Protein AF-B0VHJ9-F1 (afdb_monomer_lite)

Organism: Cloacimonas acidaminovorans (strain Evry) (NCBI:txid459349)

pLDDT: mean 86.18, std 13.41, range [39.66, 97.38]

Foldseek 3Di:
DDDDPVRLVVVVVVLVVLLVLLQPQDPVLQQDDQPPDCSRNLNSLVVNVVCVVVVNDDPVSVVSSLVSLLVLLPDPCNVNGDPSSSVSSVVVCVVVVNVQQADDDDADDDDLVNQDDDLVVLLVLLLQLQDDDPDPVVNLVSVVSNLNSVVSVLNCVVSVNDDPVRLVSLLVSLVSNCVHPSVVNHHPVSVCSSLVSCVVVVCNVVPDPPPPPPPPPPDDD

Sequence (221 aa):
MEYTFEAIKFFQARIEAYLNIWENATLEDMKSDQREKQHSPLNVRKALFRQAIGGHLTEGQEYRIVNQDLKWYLHPEFETFNRELRNLIKEKLEEKNLLYYWEPREYEEIAPEKLQGPFERELNCWKYVNLDYDDGDLGKDEAEISLKARWVLHCAYKANKLSEAEITQLIKLDLDALLCENAVYFNIFELKLITDFLLEQGVWDHLPDPLFVNRLSSQPE

Secondary structure (DSSP, 8-state):
-PPPHHHHHHHHHHHHHHHHHHHT--HHHHHS-TTS-TTSHHHHHHHHHHHHHTT-S-HHHHHHHHHHHHHHHTSTTGGGS-HHHHHHHHHHHHTTT-STTTS---PPP--GGG--S--HHHHHHHHGGG---SSHHHHHHHHHHHHHHHHHHHHHHHTT-S-HHHHHHHHHHHHHHTTSGGGGG--HHHHHHHHHHHHHTT-STT--TTTTTSSS-----

Structure (mmCIF, N/CA/C/O backbone):
data_AF-B0VHJ9-F1
#
_entry.id   AF-B0VHJ9-F1
#
loop_
_atom_site.group_PDB
_atom_site.id
_atom_site.type_symbol
_atom_site.label_atom_id
_atom_site.label_alt_id
_atom_site.label_comp_id
_atom_site.label_asym_id
_atom_site.label_entity_id
_atom_site.label_seq_id
_atom_site.pdbx_PDB_ins_code
_atom_site.Cartn_x
_atom_site.Cartn_y
_atom_site.Cartn_z
_atom_site.occupancy
_atom_site.B_iso_or_equiv
_atom_site.auth_seq_id
_atom_site.auth_comp_id
_atom_site.auth_asym_id
_atom_site.auth_atom_id
_atom_site.pdbx_PDB_model_num
ATOM 1 N N . MET A 1 1 ? 14.602 7.309 -40.726 1.00 59.06 1 MET A N 1
ATOM 2 C CA . MET A 1 1 ? 15.520 6.160 -40.853 1.00 59.06 1 MET A CA 1
ATOM 3 C C . MET A 1 1 ? 14.749 4.962 -40.334 1.00 59.06 1 MET A C 1
ATOM 5 O O . MET A 1 1 ? 14.333 5.010 -39.185 1.00 59.06 1 MET A O 1
ATOM 9 N N . GLU A 1 2 ? 14.437 3.986 -41.183 1.00 76.62 2 GLU A N 1
ATOM 10 C CA . GLU A 1 2 ? 13.727 2.776 -40.749 1.00 76.62 2 GLU A CA 1
ATOM 11 C C . GLU A 1 2 ? 14.721 1.834 -40.062 1.00 76.62 2 GLU A C 1
ATOM 13 O O . GLU A 1 2 ? 15.826 1.619 -40.563 1.00 76.62 2 GLU A O 1
ATOM 18 N N . TYR A 1 3 ? 14.365 1.329 -38.882 1.00 81.06 3 TYR A N 1
ATOM 19 C CA . TYR A 1 3 ? 15.203 0.386 -38.145 1.00 81.06 3 TYR A CA 1
ATOM 20 C C . TYR A 1 3 ? 15.118 -1.002 -38.781 1.00 81.06 3 TYR A C 1
ATOM 22 O O . TYR A 1 3 ? 14.032 -1.463 -39.127 1.00 81.06 3 TYR A O 1
ATOM 30 N N . THR A 1 4 ? 16.254 -1.694 -38.893 1.00 91.12 4 THR A N 1
ATOM 31 C CA . THR A 1 4 ? 16.250 -3.099 -39.315 1.00 91.12 4 THR A CA 1
ATOM 32 C C . THR A 1 4 ? 15.679 -3.991 -38.214 1.00 91.12 4 THR A C 1
ATOM 34 O O . THR A 1 4 ? 15.688 -3.642 -37.029 1.00 91.12 4 THR A O 1
ATOM 37 N N . PHE A 1 5 ? 15.210 -5.178 -38.590 1.00 88.69 5 PHE A N 1
ATOM 38 C CA . PHE A 1 5 ? 14.701 -6.166 -37.642 1.00 88.69 5 PHE A CA 1
ATOM 39 C C . PHE A 1 5 ? 15.752 -6.573 -36.595 1.00 88.69 5 PHE A C 1
ATOM 41 O O . PHE A 1 5 ? 15.439 -6.720 -35.413 1.00 88.69 5 PHE A O 1
ATOM 48 N N . GLU A 1 6 ? 17.017 -6.695 -37.004 1.00 91.75 6 GLU A N 1
ATOM 49 C CA . GLU A 1 6 ? 18.144 -6.988 -36.117 1.00 91.75 6 GLU A CA 1
ATOM 50 C C . GLU A 1 6 ? 18.373 -5.859 -35.109 1.00 91.75 6 GLU A C 1
ATOM 52 O O . GLU A 1 6 ? 18.609 -6.131 -33.931 1.00 91.75 6 GLU A O 1
ATOM 57 N N . ALA A 1 7 ? 18.254 -4.599 -35.543 1.00 87.12 7 ALA A N 1
ATOM 58 C CA . ALA A 1 7 ? 18.377 -3.448 -34.654 1.00 87.12 7 ALA A CA 1
ATOM 59 C C . ALA A 1 7 ? 17.253 -3.437 -33.608 1.00 87.12 7 ALA A C 1
ATOM 61 O O . ALA A 1 7 ? 17.526 -3.260 -32.421 1.00 87.12 7 ALA A O 1
ATOM 62 N N . ILE A 1 8 ? 16.008 -3.706 -34.020 1.00 86.44 8 ILE A N 1
ATOM 63 C CA . ILE A 1 8 ? 14.856 -3.806 -33.109 1.00 86.44 8 ILE A CA 1
ATOM 64 C C . ILE A 1 8 ? 15.077 -4.916 -32.073 1.00 86.44 8 ILE A C 1
ATOM 66 O O . ILE A 1 8 ? 14.947 -4.669 -30.873 1.00 86.44 8 ILE A O 1
ATOM 70 N N . LYS A 1 9 ? 15.486 -6.115 -32.511 1.00 89.44 9 LYS A N 1
ATOM 71 C CA . LYS A 1 9 ? 15.795 -7.233 -31.604 1.00 89.44 9 LYS A CA 1
ATOM 72 C C . LYS A 1 9 ? 16.907 -6.897 -30.619 1.00 89.44 9 LYS A C 1
ATOM 74 O O . LYS A 1 9 ? 16.805 -7.230 -29.440 1.00 89.44 9 LYS A O 1
ATOM 79 N N . PHE A 1 10 ? 17.958 -6.226 -31.085 1.00 89.56 10 PHE A N 1
ATOM 80 C CA . PHE A 1 10 ? 19.044 -5.785 -30.219 1.00 89.56 10 PHE A CA 1
ATOM 81 C C . PHE A 1 10 ? 18.555 -4.789 -29.157 1.00 89.56 10 PHE A C 1
ATOM 83 O O . PHE A 1 10 ? 18.903 -4.929 -27.983 1.00 89.56 10 PHE A O 1
ATOM 90 N N . PHE A 1 11 ? 17.710 -3.820 -29.529 1.00 87.81 11 PHE A N 1
ATOM 91 C CA . PHE A 1 11 ? 17.128 -2.876 -28.570 1.00 87.81 11 PHE A CA 1
ATOM 92 C C . PHE A 1 11 ? 16.264 -3.574 -27.516 1.00 87.81 11 PHE A C 1
ATOM 94 O O . PHE A 1 11 ? 16.423 -3.288 -26.329 1.00 87.81 11 PHE A O 1
ATOM 101 N N . GLN A 1 12 ? 15.418 -4.521 -27.928 1.00 88.88 12 GLN A N 1
ATOM 102 C CA . GLN A 1 12 ? 14.590 -5.312 -27.011 1.00 88.88 12 GLN A CA 1
ATOM 103 C C . GLN A 1 12 ? 15.444 -6.130 -26.034 1.00 88.88 12 GLN A C 1
ATOM 105 O O . GLN A 1 12 ? 15.240 -6.055 -24.824 1.00 88.88 12 GLN A O 1
ATOM 110 N N . ALA A 1 13 ? 16.461 -6.839 -26.534 1.00 92.88 13 ALA A N 1
ATOM 111 C CA . ALA A 1 13 ? 17.376 -7.609 -25.690 1.00 92.88 13 ALA A CA 1
ATOM 112 C C . ALA A 1 13 ? 18.132 -6.718 -24.689 1.00 92.88 13 ALA A C 1
ATOM 114 O O . ALA A 1 13 ? 18.363 -7.110 -23.545 1.00 92.88 13 ALA A O 1
ATOM 115 N N . ARG A 1 14 ? 18.490 -5.495 -25.096 1.00 92.25 14 ARG A N 1
ATOM 116 C CA . ARG A 1 14 ? 19.151 -4.524 -24.219 1.00 92.25 14 ARG A CA 1
ATOM 117 C C . ARG A 1 14 ? 18.233 -4.034 -23.095 1.00 92.25 14 ARG A C 1
ATOM 119 O O . ARG A 1 14 ? 18.712 -3.867 -21.977 1.00 92.25 14 ARG A O 1
ATOM 126 N N . ILE A 1 15 ? 16.946 -3.809 -23.373 1.00 94.56 15 ILE A N 1
ATOM 127 C CA . ILE A 1 15 ? 15.954 -3.451 -22.344 1.00 94.56 15 ILE A CA 1
ATOM 128 C C . ILE A 1 15 ? 15.853 -4.569 -21.305 1.00 94.56 15 ILE A C 1
ATOM 130 O O . ILE A 1 15 ? 15.959 -4.294 -20.113 1.00 94.56 15 ILE A O 1
ATOM 1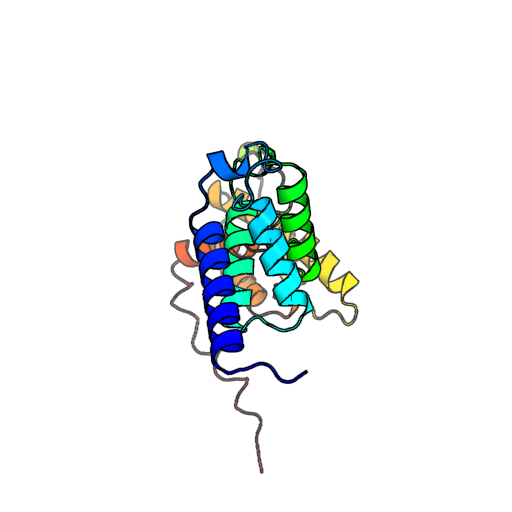34 N N . GLU A 1 16 ? 15.747 -5.823 -21.747 1.00 95.75 16 GLU A N 1
ATOM 135 C CA . GLU A 1 16 ? 15.704 -6.974 -20.836 1.00 95.75 16 GLU A CA 1
ATOM 136 C C . GLU A 1 16 ? 16.986 -7.116 -20.011 1.00 95.75 16 GLU A C 1
ATOM 138 O O . GLU A 1 16 ? 16.925 -7.365 -18.810 1.00 95.75 16 GLU A O 1
ATOM 143 N N . ALA A 1 17 ? 18.157 -6.888 -20.610 1.00 94.56 17 ALA A N 1
ATOM 144 C CA . ALA A 1 17 ? 19.413 -6.883 -19.864 1.00 94.56 17 ALA A CA 1
ATOM 145 C C . ALA A 1 17 ? 19.426 -5.806 -18.765 1.00 94.56 17 ALA A C 1
ATOM 147 O O . ALA A 1 17 ? 19.872 -6.070 -17.650 1.00 94.56 17 ALA A O 1
ATOM 148 N N . TYR A 1 18 ? 18.909 -4.607 -19.054 1.00 95.50 18 TYR A N 1
ATOM 149 C CA . TYR A 1 18 ? 18.772 -3.550 -18.053 1.00 95.50 18 TYR A CA 1
ATOM 150 C C . TYR A 1 18 ? 17.778 -3.914 -16.949 1.00 95.50 18 TYR A C 1
ATOM 152 O O . TYR A 1 18 ? 18.098 -3.723 -15.779 1.00 95.50 18 TYR A O 1
ATOM 160 N N . LEU A 1 19 ? 16.617 -4.478 -17.288 1.00 95.81 19 LEU A N 1
ATOM 161 C CA . LEU A 1 19 ? 15.655 -4.954 -16.290 1.00 95.81 19 LEU A CA 1
ATOM 162 C C . LEU A 1 19 ? 16.279 -6.013 -15.382 1.00 95.81 19 LEU A C 1
ATOM 164 O O . LEU A 1 19 ? 16.217 -5.878 -14.166 1.00 95.81 19 LEU A O 1
ATOM 168 N N . ASN A 1 20 ? 16.982 -6.990 -15.956 1.00 95.25 20 ASN A N 1
ATOM 169 C CA . ASN A 1 20 ? 17.647 -8.033 -15.182 1.00 95.25 20 ASN A CA 1
ATOM 170 C C . ASN A 1 20 ? 18.699 -7.464 -14.222 1.00 95.25 20 ASN A C 1
ATOM 172 O O . ASN A 1 20 ? 18.777 -7.910 -13.081 1.00 95.25 20 ASN A O 1
ATOM 176 N N . ILE A 1 21 ? 19.501 -6.481 -14.645 1.00 93.12 21 ILE A N 1
ATOM 177 C CA . ILE A 1 21 ? 20.468 -5.837 -13.740 1.00 93.12 21 ILE A CA 1
ATOM 178 C C . ILE A 1 21 ? 19.739 -5.095 -12.612 1.00 93.12 21 ILE A C 1
ATOM 180 O O . ILE A 1 21 ? 20.170 -5.155 -11.464 1.00 93.12 21 ILE A O 1
ATOM 184 N N . TRP A 1 22 ? 18.635 -4.413 -12.923 1.00 94.94 22 TRP A N 1
ATOM 185 C CA . TRP A 1 22 ? 17.856 -3.665 -11.937 1.00 94.94 22 TRP A CA 1
ATOM 186 C C . TRP A 1 22 ? 17.183 -4.568 -10.895 1.00 94.94 22 TRP A C 1
ATOM 188 O O . TRP A 1 22 ? 17.262 -4.309 -9.695 1.00 94.94 22 TRP A O 1
ATOM 198 N N . GLU A 1 23 ? 16.555 -5.651 -11.344 1.00 95.00 23 GLU A N 1
ATOM 199 C CA . GLU A 1 23 ? 15.821 -6.590 -10.492 1.00 95.00 23 GLU A CA 1
ATOM 200 C C . GLU A 1 23 ? 16.745 -7.403 -9.579 1.00 95.00 23 GLU A C 1
ATOM 202 O O . GLU A 1 23 ? 16.383 -7.697 -8.437 1.00 95.00 23 GLU A O 1
ATOM 207 N N . ASN A 1 24 ? 17.953 -7.715 -10.063 1.00 93.81 24 ASN A N 1
ATOM 208 C CA . ASN A 1 24 ? 18.966 -8.478 -9.330 1.00 93.81 24 ASN A CA 1
ATOM 209 C C . ASN A 1 24 ? 19.977 -7.598 -8.577 1.00 93.81 24 ASN A C 1
ATOM 211 O O . ASN A 1 24 ? 20.957 -8.124 -8.048 1.00 93.81 24 ASN A O 1
ATOM 215 N N . ALA A 1 25 ? 19.767 -6.278 -8.523 1.00 93.06 25 ALA A N 1
ATOM 216 C CA . ALA A 1 25 ? 20.611 -5.393 -7.732 1.00 93.06 25 ALA A CA 1
ATOM 217 C C . ALA A 1 25 ? 20.612 -5.830 -6.257 1.00 93.06 25 ALA A C 1
ATOM 219 O O . ALA A 1 25 ? 19.572 -6.178 -5.689 1.00 93.06 25 ALA A O 1
ATOM 220 N N . THR A 1 26 ? 21.785 -5.819 -5.628 1.00 92.62 26 THR A N 1
ATOM 221 C CA . THR A 1 26 ? 21.917 -6.114 -4.198 1.00 92.62 26 THR A CA 1
ATOM 222 C C . THR A 1 26 ? 21.825 -4.837 -3.370 1.00 92.62 26 THR A C 1
ATOM 224 O O . THR A 1 26 ? 22.030 -3.737 -3.876 1.00 92.62 26 THR A O 1
ATOM 227 N N . LEU A 1 27 ? 21.570 -4.970 -2.069 1.00 92.50 27 LEU A N 1
ATOM 228 C CA . LEU A 1 27 ? 21.564 -3.837 -1.140 1.00 92.50 27 LEU A CA 1
ATOM 229 C C . LEU A 1 27 ? 22.868 -3.014 -1.195 1.00 92.50 27 LEU A C 1
ATOM 231 O O . LEU A 1 27 ? 22.830 -1.785 -1.182 1.00 92.50 27 LEU A O 1
ATOM 235 N N . GLU A 1 28 ? 24.018 -3.681 -1.300 1.00 90.38 28 GLU A N 1
ATOM 236 C CA . GLU A 1 28 ? 25.322 -3.015 -1.409 1.00 90.38 28 GLU A CA 1
ATOM 237 C C . GLU A 1 28 ? 25.460 -2.233 -2.722 1.00 90.38 28 GLU A C 1
ATOM 239 O O . GLU A 1 28 ? 25.996 -1.118 -2.747 1.00 90.38 28 GLU A O 1
ATOM 244 N N . ASP A 1 29 ? 24.889 -2.757 -3.810 1.00 89.81 29 ASP A N 1
ATOM 245 C CA . ASP A 1 29 ? 24.832 -2.033 -5.077 1.00 89.81 29 ASP A CA 1
ATOM 246 C C . ASP A 1 29 ? 23.994 -0.757 -4.955 1.00 89.81 29 ASP A C 1
ATOM 248 O O . ASP A 1 29 ? 24.326 0.225 -5.605 1.00 89.81 29 ASP A O 1
ATOM 252 N N . MET A 1 30 ? 22.968 -0.715 -4.099 1.00 91.94 30 MET A N 1
ATOM 253 C CA . MET A 1 30 ? 22.125 0.475 -3.903 1.00 91.94 30 MET A CA 1
ATOM 254 C C . MET A 1 30 ? 22.826 1.593 -3.114 1.00 91.94 30 MET A C 1
ATOM 256 O O . MET A 1 30 ? 22.514 2.775 -3.297 1.00 91.94 30 MET A O 1
ATOM 260 N N . LYS A 1 31 ? 23.777 1.234 -2.242 1.00 88.00 31 LYS A N 1
ATOM 261 C CA . LYS A 1 31 ? 24.518 2.163 -1.367 1.00 88.00 31 LYS A CA 1
ATOM 262 C C . LYS A 1 31 ? 25.782 2.733 -2.019 1.00 88.00 31 LYS A C 1
ATOM 264 O O . LYS A 1 31 ? 26.166 3.865 -1.733 1.00 88.00 31 LYS A O 1
ATOM 269 N N . SER A 1 32 ? 26.439 1.947 -2.874 1.00 75.31 32 SER A N 1
ATOM 270 C CA . SER A 1 32 ? 27.767 2.265 -3.426 1.00 75.31 32 SER A CA 1
ATOM 271 C C . SER A 1 32 ? 27.795 3.515 -4.326 1.00 75.31 32 SER A C 1
ATOM 273 O O . SER A 1 32 ? 26.772 3.914 -4.886 1.00 75.31 32 SER A O 1
ATOM 275 N N . ASP A 1 33 ? 28.969 4.144 -4.498 1.00 67.94 33 ASP A N 1
ATOM 276 C CA . ASP A 1 33 ? 29.127 5.275 -5.425 1.00 67.94 33 ASP A CA 1
ATOM 277 C C . ASP A 1 33 ? 28.953 4.801 -6.880 1.00 67.94 33 ASP A C 1
ATOM 279 O O . ASP A 1 33 ? 29.780 4.101 -7.465 1.00 67.94 33 ASP A O 1
ATOM 283 N N . GLN A 1 34 ? 27.804 5.152 -7.451 1.00 65.19 34 GLN A N 1
ATOM 284 C CA . GLN A 1 34 ? 27.276 4.611 -8.703 1.00 65.19 34 GLN A CA 1
ATOM 285 C C . GLN A 1 34 ? 27.933 5.189 -9.965 1.00 65.19 34 GLN A C 1
ATOM 287 O O . GLN A 1 34 ? 27.581 4.783 -11.079 1.00 65.19 34 GLN A O 1
ATOM 292 N N . ARG A 1 35 ? 28.817 6.184 -9.811 1.00 62.00 35 ARG A N 1
ATOM 293 C CA . ARG A 1 35 ? 29.286 7.043 -10.910 1.00 62.00 35 ARG A CA 1
ATOM 294 C C . ARG A 1 35 ? 30.307 6.376 -11.830 1.00 62.00 35 ARG A C 1
ATOM 296 O O . ARG A 1 35 ? 30.404 6.772 -12.987 1.00 62.00 35 ARG A O 1
ATOM 303 N N . GLU A 1 36 ? 31.015 5.351 -11.359 1.00 60.28 36 GLU A N 1
ATOM 304 C CA . GLU A 1 36 ? 32.130 4.749 -12.109 1.00 60.28 36 GLU A CA 1
ATOM 305 C C . GLU A 1 36 ? 31.749 3.499 -12.921 1.00 60.28 36 GLU A C 1
ATOM 307 O O . GLU A 1 36 ? 32.435 3.154 -13.883 1.00 60.28 36 GLU A O 1
ATOM 312 N N . LYS A 1 37 ? 30.633 2.824 -12.603 1.00 73.00 37 LYS A N 1
ATOM 313 C CA . LYS A 1 37 ? 30.215 1.589 -13.295 1.00 73.00 37 LYS A CA 1
ATOM 314 C C . LYS A 1 37 ? 29.061 1.860 -14.262 1.00 73.00 37 LYS A C 1
ATOM 316 O O . LYS A 1 37 ? 27.967 2.236 -13.850 1.00 73.00 37 LYS A O 1
ATOM 321 N N . GLN A 1 38 ? 29.263 1.598 -15.557 1.00 70.25 38 GLN A N 1
ATOM 322 C CA . GLN A 1 38 ? 28.215 1.752 -16.586 1.00 70.25 38 GLN A CA 1
ATOM 323 C C . GLN A 1 38 ? 26.969 0.890 -16.317 1.00 70.25 38 GLN A C 1
ATOM 325 O O . GLN A 1 38 ? 25.866 1.263 -16.710 1.00 70.25 38 GLN A O 1
ATOM 330 N N . HIS A 1 39 ? 27.142 -0.233 -15.619 1.00 78.25 39 HIS A N 1
ATOM 331 C CA . HIS A 1 39 ? 26.073 -1.158 -15.235 1.00 78.25 39 HIS A CA 1
ATOM 332 C C . HIS A 1 39 ? 25.621 -0.984 -13.779 1.00 78.25 39 HIS A C 1
ATOM 334 O O . HIS A 1 39 ? 25.040 -1.900 -13.208 1.00 78.25 39 HIS A O 1
ATOM 340 N N . SER A 1 40 ? 25.908 0.164 -13.159 1.00 87.69 40 SER A N 1
ATOM 341 C CA . SER A 1 40 ? 25.405 0.461 -11.819 1.00 87.69 40 SER A CA 1
ATOM 342 C C . SER A 1 40 ? 23.871 0.566 -11.823 1.00 87.69 40 SER A C 1
ATOM 344 O O . SER A 1 40 ? 23.303 1.037 -12.821 1.00 87.69 40 SER A O 1
ATOM 346 N N . PRO A 1 41 ? 23.186 0.167 -10.734 1.00 91.12 41 PRO A N 1
ATOM 347 C CA . PRO A 1 41 ? 21.736 0.306 -10.609 1.00 91.12 41 PRO A CA 1
ATOM 348 C C . PRO A 1 41 ? 21.208 1.695 -10.997 1.00 91.12 41 PRO A C 1
ATOM 350 O O . PRO A 1 41 ? 20.230 1.792 -11.737 1.00 91.12 41 PRO A O 1
ATOM 353 N N . LEU A 1 42 ? 21.895 2.778 -10.611 1.00 91.25 42 LEU A N 1
ATOM 354 C CA . LEU A 1 42 ? 21.509 4.140 -11.007 1.00 91.25 42 LEU A CA 1
ATOM 355 C C . LEU A 1 42 ? 21.551 4.362 -12.523 1.00 91.25 42 LEU A C 1
ATOM 357 O O . LEU A 1 42 ? 20.611 4.912 -13.103 1.00 91.25 42 LEU A O 1
ATOM 361 N N . ASN A 1 43 ? 22.635 3.954 -13.183 1.00 91.06 43 ASN A N 1
ATOM 362 C CA . ASN A 1 43 ? 22.792 4.154 -14.624 1.00 91.06 43 ASN A CA 1
ATOM 363 C C . ASN A 1 43 ? 21.795 3.310 -15.423 1.00 91.06 43 ASN A C 1
ATOM 365 O O . ASN A 1 43 ? 21.213 3.796 -16.400 1.00 91.06 43 ASN A O 1
ATOM 369 N N . VAL A 1 44 ? 21.553 2.083 -14.966 1.00 93.56 44 VAL A N 1
ATOM 370 C CA . VAL A 1 44 ? 20.545 1.178 -15.521 1.00 93.56 44 VAL A CA 1
ATOM 371 C C . VAL A 1 44 ? 19.140 1.755 -15.349 1.00 93.56 44 VAL A C 1
ATOM 373 O O . VAL A 1 44 ? 18.409 1.874 -16.333 1.00 93.56 44 VAL A O 1
ATOM 376 N N . ARG A 1 45 ? 18.776 2.221 -14.148 1.00 93.56 45 ARG A N 1
ATOM 377 C CA . ARG A 1 45 ? 17.453 2.807 -13.890 1.00 93.56 45 ARG A CA 1
ATOM 378 C C . ARG A 1 45 ? 17.207 4.078 -14.707 1.00 93.56 45 ARG A C 1
ATOM 380 O O . ARG A 1 45 ? 16.107 4.258 -15.235 1.00 93.56 45 ARG A O 1
ATOM 387 N N . LYS A 1 46 ? 18.232 4.920 -14.894 1.00 93.06 46 LYS A N 1
ATOM 388 C CA . LYS A 1 46 ? 18.188 6.071 -15.818 1.00 93.06 46 LYS A CA 1
ATOM 389 C C . LYS A 1 46 ? 18.024 5.644 -17.278 1.00 93.06 46 LYS A C 1
ATOM 391 O O . LYS A 1 46 ? 17.333 6.320 -18.037 1.00 93.06 46 LYS A O 1
ATOM 396 N N . ALA A 1 47 ? 18.673 4.557 -17.700 1.00 93.25 47 ALA A N 1
ATOM 397 C CA . ALA A 1 47 ? 18.519 4.032 -19.055 1.00 93.25 47 ALA A CA 1
ATOM 398 C C . ALA A 1 47 ? 17.091 3.542 -19.301 1.00 93.25 47 ALA A C 1
ATOM 400 O O . ALA A 1 47 ? 16.495 3.938 -20.302 1.00 93.25 47 ALA A O 1
ATOM 401 N N . LEU A 1 48 ? 16.532 2.777 -18.360 1.00 94.56 48 LEU A N 1
ATOM 402 C CA . LEU A 1 48 ? 15.140 2.329 -18.385 1.00 94.56 48 LEU A CA 1
ATOM 403 C C . LEU A 1 48 ? 14.164 3.510 -18.410 1.00 94.56 48 LEU A C 1
ATOM 405 O O . LEU A 1 48 ? 13.245 3.516 -19.221 1.00 94.56 48 LEU A O 1
ATOM 409 N N . PHE A 1 49 ? 14.418 4.562 -17.625 1.00 92.75 49 PHE A N 1
ATOM 410 C CA . PHE A 1 49 ? 13.605 5.780 -17.669 1.00 92.75 49 PHE A CA 1
ATOM 411 C C . PHE A 1 49 ? 13.588 6.433 -19.059 1.00 92.75 49 PHE A C 1
ATOM 413 O O . PHE A 1 49 ? 12.526 6.788 -19.564 1.00 92.75 49 PHE A O 1
ATOM 420 N N . ARG A 1 50 ? 14.745 6.536 -19.727 1.00 92.69 50 ARG A N 1
ATOM 421 C CA . ARG A 1 50 ? 14.798 7.048 -21.108 1.00 92.69 50 ARG A CA 1
ATOM 422 C C . ARG A 1 50 ? 14.002 6.178 -22.083 1.00 92.69 50 ARG A C 1
ATOM 424 O O . ARG A 1 50 ? 13.425 6.717 -23.019 1.00 92.69 50 ARG A O 1
ATOM 431 N N . GLN A 1 51 ? 13.985 4.855 -21.887 1.00 92.94 51 GLN A N 1
ATOM 432 C CA . GLN A 1 51 ? 13.171 3.960 -22.719 1.00 92.94 51 GLN A CA 1
ATOM 433 C C . GLN A 1 51 ? 11.671 4.149 -22.459 1.00 92.94 51 GLN A C 1
ATOM 435 O O . GLN A 1 51 ? 10.902 4.138 -23.415 1.00 92.94 51 GLN A O 1
ATOM 440 N N . ALA A 1 52 ? 11.275 4.387 -21.204 1.00 90.44 52 ALA A N 1
ATOM 441 C CA . ALA A 1 52 ? 9.892 4.687 -20.837 1.00 90.44 52 ALA A CA 1
ATOM 442 C C . ALA A 1 52 ? 9.396 5.982 -21.505 1.00 90.44 52 ALA A C 1
ATOM 444 O O . ALA A 1 52 ? 8.382 5.962 -22.191 1.00 90.44 52 ALA A O 1
ATOM 445 N N . ILE A 1 53 ? 10.160 7.083 -21.410 1.00 88.62 53 ILE A N 1
ATOM 446 C CA . ILE A 1 53 ? 9.811 8.356 -22.077 1.00 88.62 53 ILE A CA 1
ATOM 447 C C . ILE A 1 53 ? 9.666 8.177 -23.595 1.00 88.62 53 ILE A C 1
ATOM 449 O O . ILE A 1 53 ? 8.811 8.798 -24.218 1.00 88.62 53 ILE A O 1
ATOM 453 N N . GLY A 1 54 ? 10.507 7.333 -24.198 1.00 88.19 54 GLY A N 1
ATOM 454 C CA . GLY A 1 54 ? 10.449 7.039 -25.629 1.00 88.19 54 GLY A CA 1
ATOM 455 C C . GLY A 1 54 ? 9.280 6.145 -26.057 1.00 88.19 54 GLY A C 1
ATOM 456 O O . GLY A 1 54 ? 9.145 5.888 -27.251 1.00 88.19 54 GLY A O 1
ATOM 457 N N . GLY A 1 55 ? 8.464 5.639 -25.123 1.00 89.00 55 GLY A N 1
ATOM 458 C CA . GLY A 1 55 ? 7.401 4.676 -25.424 1.00 89.00 55 GLY A CA 1
ATOM 459 C C . GLY A 1 55 ? 7.946 3.344 -25.948 1.00 89.00 55 GLY A C 1
ATOM 460 O O . GLY A 1 55 ? 7.352 2.725 -26.827 1.00 89.00 55 GLY A O 1
ATOM 461 N N . HIS A 1 56 ? 9.130 2.933 -25.482 1.00 90.94 56 HIS A N 1
ATOM 462 C CA . HIS A 1 56 ? 9.808 1.713 -25.940 1.00 90.94 56 HIS A CA 1
ATOM 463 C C . HIS A 1 56 ? 9.632 0.524 -24.993 1.00 90.94 56 HIS A C 1
ATOM 465 O O . HIS A 1 56 ? 10.171 -0.551 -25.261 1.00 90.94 56 HIS A O 1
ATOM 471 N N . LEU A 1 57 ? 8.925 0.717 -23.880 1.00 92.75 57 LEU A N 1
ATOM 472 C CA . LEU A 1 57 ? 8.621 -0.337 -22.925 1.00 92.75 57 LEU A CA 1
ATOM 473 C C . LEU A 1 57 ? 7.233 -0.910 -23.200 1.00 92.75 57 LEU A C 1
ATOM 475 O O . LEU A 1 57 ? 6.307 -0.198 -23.572 1.00 92.75 57 LEU A O 1
ATOM 479 N N . THR A 1 58 ? 7.102 -2.215 -23.004 1.00 93.44 58 THR A N 1
ATOM 480 C CA . THR A 1 58 ? 5.793 -2.867 -22.892 1.00 93.44 58 THR A CA 1
ATOM 481 C C . THR A 1 58 ? 5.195 -2.610 -21.510 1.00 93.44 58 THR A C 1
ATOM 483 O O . THR A 1 58 ? 5.936 -2.403 -20.547 1.00 93.44 58 THR A O 1
ATOM 486 N N . GLU A 1 59 ? 3.873 -2.726 -21.375 1.00 91.38 59 GLU A N 1
ATOM 487 C CA . GLU A 1 59 ? 3.181 -2.609 -20.079 1.00 91.38 59 GLU A CA 1
ATOM 488 C C . GLU A 1 59 ? 3.780 -3.539 -19.011 1.00 91.38 59 GLU A C 1
ATOM 490 O O . GLU A 1 59 ? 4.020 -3.130 -17.876 1.00 91.38 59 GLU A O 1
ATOM 495 N N . GLY A 1 60 ? 4.117 -4.780 -19.386 1.00 92.38 60 GLY A N 1
ATOM 496 C CA . GLY A 1 60 ? 4.745 -5.737 -18.473 1.00 92.38 60 GLY A CA 1
ATOM 497 C C . GLY A 1 60 ? 6.129 -5.295 -17.983 1.00 92.38 60 GLY A C 1
ATOM 498 O O . GLY A 1 60 ? 6.483 -5.527 -16.829 1.00 92.38 60 GLY A O 1
ATOM 499 N N . GLN A 1 61 ? 6.914 -4.623 -18.828 1.00 95.12 61 GLN A N 1
ATOM 500 C CA . GLN A 1 61 ? 8.215 -4.074 -18.435 1.00 95.12 61 GLN A CA 1
ATOM 501 C C . GLN A 1 61 ? 8.057 -2.847 -17.534 1.00 95.12 61 GLN A C 1
ATOM 503 O O . GLN A 1 61 ? 8.805 -2.705 -16.568 1.00 95.12 61 GLN A O 1
ATOM 508 N N . GLU A 1 62 ? 7.075 -1.985 -17.802 1.00 94.06 62 GLU A N 1
ATOM 509 C CA . GLU A 1 62 ? 6.768 -0.855 -16.921 1.00 94.06 62 GLU A CA 1
ATOM 510 C C . GLU A 1 62 ? 6.327 -1.326 -15.535 1.00 94.06 62 GLU A C 1
ATOM 512 O O . GLU A 1 62 ? 6.821 -0.816 -14.528 1.00 94.06 6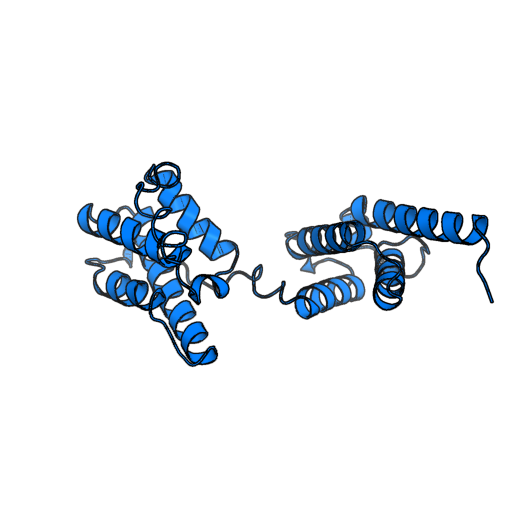2 GLU A O 1
ATOM 517 N N . TYR A 1 63 ? 5.471 -2.349 -15.479 1.00 91.62 63 TYR A N 1
ATOM 518 C CA . TYR A 1 63 ? 5.044 -2.963 -14.226 1.00 91.62 63 TYR A CA 1
ATOM 519 C C . TYR A 1 63 ? 6.229 -3.513 -13.421 1.00 91.62 63 TYR A C 1
ATOM 521 O O . TYR A 1 63 ? 6.344 -3.243 -12.226 1.00 91.62 63 TYR A O 1
ATOM 529 N N . ARG A 1 64 ? 7.156 -4.227 -14.074 1.00 95.62 64 ARG A N 1
ATOM 530 C CA . ARG A 1 64 ? 8.378 -4.747 -13.435 1.00 95.62 64 ARG A CA 1
ATOM 531 C C . ARG A 1 64 ? 9.231 -3.637 -12.818 1.00 95.62 64 ARG A C 1
ATOM 533 O O . ARG A 1 64 ? 9.688 -3.780 -11.686 1.00 95.62 64 ARG A O 1
ATOM 540 N N . ILE A 1 65 ? 9.403 -2.516 -13.527 1.00 95.38 65 ILE A N 1
ATOM 541 C CA . ILE A 1 65 ? 10.143 -1.351 -13.015 1.00 95.38 65 ILE A CA 1
ATOM 542 C C . ILE A 1 65 ? 9.456 -0.788 -11.773 1.00 95.38 65 ILE A C 1
ATOM 544 O O . ILE A 1 65 ? 10.121 -0.603 -10.757 1.00 95.38 65 ILE A O 1
ATOM 548 N N . VAL A 1 66 ? 8.143 -0.548 -11.843 1.00 92.31 66 VAL A N 1
ATOM 549 C CA . VAL A 1 66 ? 7.365 0.003 -10.723 1.00 92.31 66 VAL A CA 1
ATOM 550 C C . VAL A 1 66 ? 7.430 -0.914 -9.505 1.00 92.31 66 VAL A C 1
ATOM 552 O O . VAL A 1 66 ? 7.688 -0.445 -8.401 1.00 92.31 66 VAL A O 1
ATOM 555 N N . ASN A 1 67 ? 7.257 -2.221 -9.701 1.00 90.69 67 ASN A N 1
ATOM 556 C CA . ASN A 1 67 ? 7.314 -3.193 -8.616 1.00 90.69 67 ASN A CA 1
ATOM 557 C C . ASN A 1 67 ? 8.692 -3.207 -7.933 1.00 90.69 67 ASN A C 1
ATOM 559 O O . ASN A 1 67 ? 8.789 -3.235 -6.706 1.00 90.69 67 ASN A O 1
ATOM 563 N N . GLN A 1 68 ? 9.771 -3.134 -8.715 1.00 94.94 68 GLN A N 1
ATOM 564 C CA . GLN A 1 68 ? 11.119 -3.076 -8.159 1.00 94.94 68 GLN A CA 1
ATOM 565 C C . GLN A 1 68 ? 11.409 -1.730 -7.469 1.00 94.94 68 GLN A C 1
ATOM 567 O O . GLN A 1 68 ? 12.058 -1.716 -6.424 1.00 94.94 68 GLN A O 1
ATOM 572 N N . ASP A 1 69 ? 10.917 -0.611 -8.010 1.00 94.56 69 ASP A N 1
ATOM 573 C CA . ASP A 1 69 ? 11.014 0.711 -7.377 1.00 94.56 69 ASP A CA 1
ATOM 574 C C . ASP A 1 69 ? 10.292 0.718 -6.017 1.00 94.56 69 ASP A C 1
ATOM 576 O O . ASP A 1 69 ? 10.878 1.146 -5.023 1.00 94.56 69 ASP A O 1
ATOM 580 N N . LEU A 1 70 ? 9.072 0.170 -5.948 1.00 90.44 70 LEU A N 1
ATOM 581 C CA . LEU A 1 70 ? 8.311 0.005 -4.702 1.00 90.44 70 LEU A CA 1
ATOM 582 C C . LEU A 1 70 ? 9.056 -0.877 -3.697 1.00 90.44 70 LEU A C 1
ATOM 584 O O . LEU A 1 70 ? 9.212 -0.492 -2.540 1.00 90.44 70 LEU A O 1
ATOM 588 N N . LYS A 1 71 ? 9.574 -2.034 -4.134 1.00 91.25 71 LYS A N 1
ATOM 589 C CA . LYS A 1 71 ? 10.378 -2.928 -3.284 1.00 91.25 71 LYS A CA 1
ATOM 590 C C . LYS A 1 71 ? 11.550 -2.188 -2.640 1.00 91.25 71 LYS A C 1
ATOM 592 O O . LYS A 1 71 ? 11.837 -2.403 -1.464 1.00 91.25 71 LYS A O 1
ATOM 597 N N . TRP A 1 72 ? 12.240 -1.344 -3.405 1.00 94.19 72 TRP A N 1
ATOM 598 C CA . TRP A 1 72 ? 13.367 -0.572 -2.895 1.00 94.19 72 TRP A CA 1
ATOM 599 C C . TRP A 1 72 ? 12.948 0.580 -1.995 1.00 94.19 72 TRP A C 1
ATOM 601 O O . TRP A 1 72 ? 13.581 0.774 -0.962 1.00 94.19 72 TRP A O 1
ATOM 611 N N . TYR A 1 73 ? 11.895 1.309 -2.360 1.00 91.56 73 TYR A N 1
ATOM 612 C CA . TYR A 1 73 ? 11.339 2.393 -1.554 1.00 91.56 73 TYR A CA 1
ATOM 613 C C . TYR A 1 73 ? 10.914 1.909 -0.159 1.00 91.56 73 TYR A C 1
ATOM 615 O O . TYR A 1 73 ? 11.216 2.552 0.841 1.00 91.56 73 TYR A O 1
ATOM 623 N N . LEU A 1 74 ? 10.292 0.729 -0.089 1.00 86.56 74 LEU A N 1
ATOM 624 C CA . LEU A 1 74 ? 9.841 0.096 1.155 1.00 86.56 74 LEU A CA 1
ATOM 625 C C . LEU A 1 74 ? 10.958 -0.613 1.934 1.00 86.56 74 LEU A C 1
ATOM 627 O O . LEU A 1 74 ? 10.707 -1.180 2.999 1.00 86.56 74 LEU A O 1
ATOM 631 N N . HIS A 1 75 ? 12.185 -0.643 1.411 1.00 90.94 75 HIS A N 1
ATOM 632 C CA . HIS A 1 75 ? 13.282 -1.318 2.087 1.00 90.94 75 HIS A CA 1
ATOM 633 C C . HIS A 1 75 ? 13.662 -0.552 3.373 1.00 90.94 75 HIS A C 1
ATOM 635 O O . HIS A 1 75 ? 13.847 0.663 3.307 1.00 90.94 75 HIS A O 1
ATOM 641 N N . PRO A 1 76 ? 13.885 -1.213 4.529 1.00 88.62 76 PRO A N 1
ATOM 642 C CA . PRO A 1 76 ? 14.203 -0.526 5.793 1.00 88.62 76 PRO A CA 1
ATOM 643 C C . PRO A 1 76 ? 15.430 0.393 5.718 1.00 88.62 76 PRO A C 1
ATOM 645 O O . PRO A 1 76 ? 15.530 1.402 6.407 1.00 88.62 76 PRO A O 1
ATOM 648 N N . GLU A 1 77 ? 16.378 0.039 4.855 1.00 93.38 77 GLU A N 1
ATOM 649 C CA . GLU A 1 77 ? 17.608 0.797 4.623 1.00 93.38 77 GLU A CA 1
ATOM 650 C C . GLU A 1 77 ? 17.522 1.761 3.433 1.00 93.38 77 GLU A C 1
ATOM 652 O O . GLU A 1 77 ? 18.557 2.258 2.992 1.00 93.38 77 GLU A O 1
ATOM 657 N N . PHE A 1 78 ? 16.330 2.039 2.895 1.00 92.69 78 PHE A N 1
ATOM 658 C CA . PHE A 1 78 ? 16.159 2.905 1.725 1.00 92.69 78 PHE A CA 1
ATOM 659 C C . PHE A 1 78 ? 16.827 4.270 1.910 1.00 92.69 78 PHE A C 1
ATOM 661 O O . PHE A 1 78 ? 17.529 4.751 1.022 1.00 92.69 78 PHE A O 1
ATOM 668 N N . GLU A 1 79 ? 16.723 4.854 3.106 1.00 91.75 79 GLU A N 1
ATOM 669 C CA . GLU A 1 79 ? 17.362 6.130 3.430 1.00 91.75 79 GLU A CA 1
ATOM 670 C C . GLU A 1 79 ? 18.906 6.062 3.454 1.00 91.75 79 GLU A C 1
ATOM 672 O O . GLU A 1 79 ? 19.570 7.094 3.442 1.00 91.75 79 GLU A O 1
ATOM 677 N N . THR A 1 80 ? 19.518 4.881 3.388 1.00 92.56 80 THR A N 1
ATOM 678 C CA . THR A 1 80 ? 20.982 4.730 3.258 1.00 92.56 80 THR A CA 1
ATOM 679 C C . THR A 1 80 ? 21.466 4.650 1.808 1.00 92.56 80 THR A C 1
ATOM 681 O O . THR A 1 80 ? 22.673 4.666 1.563 1.00 92.56 80 THR A O 1
ATOM 684 N N . PHE A 1 81 ? 20.557 4.544 0.834 1.00 93.94 81 PHE A N 1
ATOM 685 C CA . PHE A 1 81 ? 20.927 4.361 -0.570 1.00 93.94 81 PHE A CA 1
ATOM 686 C C . PHE A 1 81 ? 21.561 5.627 -1.152 1.00 93.94 81 PHE A C 1
ATOM 688 O O . PHE A 1 81 ? 21.423 6.735 -0.623 1.00 93.94 81 PHE A O 1
ATOM 695 N N . ASN A 1 82 ? 22.211 5.477 -2.309 1.00 92.56 82 ASN A N 1
ATOM 696 C CA . ASN A 1 82 ? 22.720 6.607 -3.070 1.00 92.56 82 ASN A CA 1
ATOM 697 C C . ASN A 1 82 ? 21.620 7.668 -3.274 1.00 92.56 82 ASN A C 1
ATOM 699 O O . ASN A 1 82 ? 20.544 7.375 -3.798 1.00 92.56 82 ASN A O 1
ATOM 703 N N . ARG A 1 83 ? 21.911 8.921 -2.897 1.00 92.12 83 ARG A N 1
ATOM 704 C CA . ARG A 1 83 ? 20.933 10.021 -2.902 1.00 92.12 83 ARG A CA 1
ATOM 705 C C . ARG A 1 83 ? 20.218 10.190 -4.242 1.00 92.12 83 ARG A C 1
ATOM 707 O O . ARG A 1 83 ? 19.014 10.407 -4.259 1.00 92.12 83 ARG A O 1
ATOM 714 N N . GLU A 1 84 ? 20.952 10.106 -5.346 1.00 92.31 84 GLU A N 1
ATOM 715 C CA . GLU A 1 84 ? 20.385 10.310 -6.679 1.00 92.31 84 GLU A CA 1
ATOM 716 C C . GLU A 1 84 ? 19.451 9.165 -7.080 1.00 92.31 84 GLU A C 1
ATOM 718 O O . GLU A 1 84 ? 18.405 9.403 -7.677 1.00 92.31 84 GLU A O 1
ATOM 723 N N . LEU A 1 85 ? 19.792 7.932 -6.697 1.00 93.00 85 LEU A N 1
ATOM 724 C CA . LEU A 1 85 ? 18.939 6.770 -6.925 1.00 93.00 85 LEU A CA 1
ATOM 725 C C . LEU A 1 85 ? 17.648 6.849 -6.109 1.00 93.00 85 LEU A C 1
ATOM 727 O O . LEU A 1 85 ? 16.576 6.614 -6.658 1.00 93.00 85 LEU A O 1
ATOM 731 N N . ARG A 1 86 ? 17.735 7.239 -4.830 1.00 93.88 86 ARG A N 1
ATOM 732 C CA . ARG A 1 86 ? 16.547 7.451 -3.985 1.00 93.88 86 ARG A CA 1
ATOM 733 C C . ARG A 1 86 ? 15.616 8.494 -4.582 1.00 93.88 86 ARG A C 1
ATOM 735 O O . ARG A 1 86 ? 14.424 8.237 -4.680 1.00 93.88 86 ARG A O 1
ATOM 742 N N . ASN A 1 87 ? 16.159 9.642 -4.992 1.00 94.19 87 ASN A N 1
ATOM 743 C CA . ASN A 1 87 ? 15.362 10.711 -5.589 1.00 94.19 87 ASN A CA 1
ATOM 744 C C . ASN A 1 87 ? 14.675 10.227 -6.866 1.00 94.19 87 ASN A C 1
ATOM 746 O O . ASN A 1 87 ? 13.474 10.409 -7.006 1.00 94.19 87 ASN A O 1
ATOM 750 N N . LEU A 1 88 ? 15.405 9.520 -7.736 1.00 93.50 88 LEU A N 1
ATOM 751 C CA . LEU A 1 88 ? 14.829 8.952 -8.952 1.00 93.50 88 LEU A CA 1
ATOM 752 C C . LEU A 1 88 ? 13.699 7.957 -8.650 1.00 93.50 88 LEU A C 1
ATOM 754 O O . LEU A 1 88 ? 12.700 7.959 -9.354 1.00 93.50 88 LEU A O 1
ATOM 758 N N . ILE A 1 89 ? 13.831 7.112 -7.624 1.00 93.88 89 ILE A N 1
ATOM 759 C CA . ILE A 1 89 ? 12.759 6.190 -7.217 1.00 93.88 89 ILE A CA 1
ATOM 760 C C . ILE A 1 89 ? 11.552 6.974 -6.681 1.00 93.88 89 ILE A C 1
ATOM 762 O O . ILE A 1 89 ? 10.441 6.751 -7.154 1.00 93.88 89 ILE A O 1
ATOM 766 N N . LYS A 1 90 ? 11.766 7.915 -5.746 1.00 92.50 90 LYS A N 1
ATOM 767 C CA . LYS A 1 90 ? 10.693 8.733 -5.148 1.00 92.50 90 LYS A CA 1
ATOM 768 C C . LYS A 1 90 ? 9.913 9.490 -6.223 1.00 92.50 90 LYS A C 1
ATOM 770 O O . LYS A 1 90 ? 8.712 9.289 -6.337 1.00 92.50 90 LYS A O 1
ATOM 775 N N . GLU A 1 91 ? 10.603 10.246 -7.077 1.00 91.50 91 GLU A N 1
ATOM 776 C CA . GLU A 1 91 ? 9.986 11.021 -8.164 1.00 91.50 91 GLU A CA 1
ATOM 777 C C . GLU A 1 91 ? 9.130 10.139 -9.088 1.00 91.50 91 GLU A C 1
ATOM 779 O O . GLU A 1 91 ? 8.049 10.537 -9.510 1.00 91.50 91 GLU A O 1
ATOM 784 N N . LYS A 1 92 ? 9.578 8.914 -9.398 1.00 89.62 92 LYS A N 1
ATOM 785 C CA . LYS A 1 92 ? 8.854 8.026 -10.325 1.00 89.62 92 LYS A CA 1
ATOM 786 C C . LYS A 1 92 ? 7.661 7.324 -9.698 1.00 89.62 92 LYS A C 1
ATOM 788 O O . LYS A 1 92 ? 6.700 7.032 -10.411 1.00 89.62 92 LYS A O 1
ATOM 793 N N . LEU A 1 93 ? 7.710 7.061 -8.398 1.00 90.69 93 LEU A N 1
ATOM 794 C CA . LEU A 1 93 ? 6.544 6.599 -7.656 1.00 90.69 93 LEU A CA 1
ATOM 795 C C . LEU A 1 93 ? 5.538 7.743 -7.462 1.00 90.69 93 LEU A C 1
ATOM 797 O O . LEU A 1 93 ? 4.341 7.519 -7.623 1.00 90.69 93 LEU A O 1
ATOM 801 N N . GLU A 1 94 ? 6.008 8.967 -7.209 1.00 88.44 94 GLU A N 1
ATOM 802 C CA . GLU A 1 94 ? 5.174 10.167 -7.070 1.00 88.44 94 GLU A CA 1
ATOM 803 C C . GLU A 1 94 ? 4.433 10.505 -8.368 1.00 88.44 94 GLU A C 1
ATOM 805 O O . GLU A 1 94 ? 3.219 10.667 -8.350 1.00 88.44 94 GLU A O 1
ATOM 810 N N . GLU A 1 95 ? 5.122 10.491 -9.517 1.00 86.50 95 GLU A N 1
ATOM 811 C CA . GLU A 1 95 ? 4.518 10.697 -10.848 1.00 86.50 95 GLU A CA 1
ATOM 812 C C . GLU A 1 95 ? 3.371 9.717 -11.153 1.00 86.50 95 GLU A C 1
ATOM 814 O O . GLU A 1 95 ? 2.501 10.007 -11.974 1.00 86.50 95 GLU A O 1
ATOM 819 N N . LYS A 1 96 ? 3.373 8.544 -10.510 1.00 83.00 96 LYS A N 1
ATOM 820 C CA . LYS A 1 96 ? 2.330 7.518 -10.644 1.00 83.00 96 LYS A CA 1
ATOM 821 C C . LYS A 1 96 ? 1.304 7.554 -9.506 1.00 83.00 96 LYS A C 1
ATOM 823 O O . LYS A 1 96 ? 0.469 6.658 -9.430 1.00 83.00 96 LYS A O 1
ATOM 828 N N . ASN A 1 97 ? 1.368 8.559 -8.630 1.00 78.88 97 ASN A N 1
ATOM 829 C CA . ASN A 1 97 ? 0.594 8.675 -7.393 1.00 78.88 97 ASN A CA 1
ATOM 830 C C . ASN A 1 97 ? 0.754 7.472 -6.446 1.00 78.88 97 ASN A C 1
ATOM 832 O O . ASN A 1 97 ? -0.102 7.235 -5.604 1.00 78.88 97 ASN A O 1
ATOM 836 N N . LEU A 1 98 ? 1.847 6.711 -6.565 1.00 79.75 98 LEU A N 1
ATOM 837 C CA . LEU A 1 98 ? 2.100 5.499 -5.782 1.00 79.75 98 LEU A CA 1
ATOM 838 C C . LEU A 1 98 ? 2.819 5.774 -4.462 1.00 79.75 98 LEU A C 1
ATOM 840 O O . LEU A 1 98 ? 2.868 4.887 -3.629 1.00 79.75 98 LEU A O 1
ATOM 844 N N . LEU A 1 99 ? 3.387 6.955 -4.215 1.00 75.25 99 LEU A N 1
ATOM 845 C CA . LEU A 1 99 ? 3.944 7.221 -2.880 1.00 75.25 99 LEU A CA 1
ATOM 846 C C . LEU A 1 99 ? 2.843 7.278 -1.819 1.00 75.25 99 LEU A C 1
ATOM 848 O O . LEU A 1 99 ? 2.944 6.621 -0.790 1.00 75.25 99 LEU A O 1
ATOM 852 N N . TYR A 1 100 ? 1.745 7.971 -2.113 1.00 69.19 100 TYR A N 1
ATOM 853 C CA . TYR A 1 100 ? 0.656 8.205 -1.160 1.00 69.19 100 TYR A CA 1
ATOM 854 C C . TYR A 1 100 ? -0.032 6.927 -0.667 1.00 69.19 100 TYR A C 1
ATOM 856 O O . TYR A 1 100 ? -0.479 6.858 0.471 1.00 69.19 100 TYR A O 1
ATOM 864 N N . TYR A 1 101 ? -0.083 5.892 -1.502 1.00 70.38 101 TYR A N 1
ATOM 865 C CA . TYR A 1 101 ? -0.652 4.594 -1.136 1.00 70.38 101 TYR A CA 1
ATOM 866 C C . TYR A 1 101 ? 0.306 3.724 -0.297 1.00 70.38 101 TYR A C 1
ATOM 868 O O . TYR A 1 101 ? -0.128 2.715 0.255 1.00 70.38 101 TYR A O 1
ATOM 876 N N . TRP A 1 102 ? 1.597 4.059 -0.208 1.00 70.19 102 TRP A N 1
ATOM 877 C CA . TRP A 1 102 ? 2.612 3.257 0.494 1.00 70.19 102 TRP A CA 1
ATOM 878 C C . TRP A 1 102 ? 3.304 4.006 1.636 1.00 70.19 102 TRP A C 1
ATOM 880 O O . TRP A 1 102 ? 3.956 3.364 2.459 1.00 70.19 102 TRP A O 1
ATOM 890 N N . GLU A 1 103 ? 3.156 5.328 1.717 1.00 70.38 103 GLU A N 1
ATOM 891 C CA . GLU A 1 103 ? 3.584 6.116 2.867 1.00 70.38 103 GLU A CA 1
ATOM 892 C C . GLU A 1 103 ? 2.642 5.858 4.046 1.00 70.38 103 GLU A C 1
ATOM 894 O O . GLU A 1 103 ? 1.457 6.200 3.966 1.00 70.38 103 GLU A O 1
ATOM 899 N N . PRO A 1 104 ? 3.131 5.238 5.137 1.00 64.56 104 PRO A N 1
ATOM 900 C CA . PRO A 1 104 ? 2.315 5.052 6.320 1.00 64.56 104 PRO A CA 1
ATOM 901 C C . PRO A 1 104 ? 1.971 6.424 6.892 1.00 64.56 104 PRO A C 1
ATOM 903 O O . PRO A 1 104 ? 2.846 7.271 7.082 1.00 64.56 104 PRO A O 1
ATOM 906 N N . ARG A 1 105 ? 0.691 6.637 7.197 1.00 78.19 105 ARG A N 1
ATOM 907 C CA . ARG A 1 105 ? 0.287 7.797 7.988 1.00 78.19 105 ARG A CA 1
ATOM 908 C C . ARG A 1 105 ? 0.921 7.677 9.372 1.00 78.19 105 ARG A C 1
ATOM 910 O O . ARG A 1 105 ? 1.000 6.589 9.945 1.00 78.19 105 ARG A O 1
ATOM 917 N N . GLU A 1 106 ? 1.369 8.801 9.918 1.00 78.88 106 GLU A N 1
ATOM 918 C CA . GLU A 1 106 ? 1.864 8.834 11.290 1.00 78.88 106 GLU A CA 1
ATOM 919 C C . GLU A 1 106 ? 0.685 8.674 12.254 1.00 78.88 106 GLU A C 1
ATOM 921 O O . GLU A 1 106 ? -0.119 9.587 12.459 1.00 78.88 106 GLU A O 1
ATOM 926 N N . TYR A 1 107 ? 0.575 7.482 12.833 1.00 84.38 107 TYR A N 1
ATOM 927 C CA . TYR A 1 107 ? -0.369 7.180 13.895 1.00 84.38 107 TYR A CA 1
ATOM 928 C C . TYR A 1 107 ? 0.348 7.186 15.242 1.00 84.38 107 TYR A C 1
ATOM 930 O O . TYR A 1 107 ? 1.347 6.492 15.428 1.00 84.38 107 TYR A O 1
ATOM 938 N N . GLU A 1 108 ? -0.166 7.957 16.199 1.00 84.38 108 GLU A N 1
ATOM 939 C CA . GLU A 1 108 ? 0.379 7.960 17.555 1.00 84.38 108 GLU A CA 1
ATOM 940 C C . GLU A 1 108 ? 0.141 6.604 18.229 1.00 84.38 108 GLU A C 1
ATOM 942 O O . GLU A 1 108 ? -0.976 6.078 18.242 1.00 84.38 108 GLU A O 1
ATOM 947 N N . GLU A 1 109 ? 1.188 6.040 18.826 1.00 83.94 109 GLU A N 1
ATOM 948 C CA . GLU A 1 109 ? 1.060 4.839 19.642 1.00 83.94 109 GLU A CA 1
ATOM 949 C C . GLU A 1 109 ? 0.375 5.193 20.972 1.00 83.94 109 GLU A C 1
ATOM 951 O O . GLU A 1 109 ? 0.864 6.009 21.762 1.00 83.94 109 GLU A O 1
ATOM 956 N N . ILE A 1 110 ? -0.788 4.588 21.228 1.00 90.00 110 ILE A N 1
ATOM 957 C CA . ILE A 1 110 ? -1.589 4.868 22.422 1.00 90.00 110 ILE A CA 1
ATOM 958 C C . ILE A 1 110 ? -1.354 3.764 23.447 1.00 90.00 110 ILE A C 1
ATOM 960 O O . ILE A 1 110 ? -1.723 2.610 23.238 1.00 90.00 110 ILE A O 1
ATOM 964 N N . ALA A 1 111 ? -0.771 4.135 24.587 1.00 89.19 111 ALA A N 1
ATOM 965 C CA . ALA A 1 111 ? -0.542 3.209 25.690 1.00 89.19 111 ALA A CA 1
ATOM 966 C C . ALA A 1 111 ? -1.871 2.582 26.183 1.00 89.19 111 ALA A C 1
ATOM 968 O O . ALA A 1 111 ? -2.845 3.325 26.368 1.00 89.19 111 ALA A O 1
ATOM 969 N N . PRO A 1 112 ? -1.934 1.259 26.449 1.00 89.25 112 PRO A N 1
ATOM 970 C CA . PRO A 1 112 ? -3.165 0.569 26.850 1.00 89.25 112 PRO A CA 1
ATOM 971 C C . PRO A 1 112 ? -3.887 1.169 28.063 1.00 89.25 112 PRO A C 1
ATOM 973 O O . PRO A 1 112 ? -5.109 1.070 28.175 1.00 89.25 112 PRO A O 1
ATOM 976 N N . GLU A 1 113 ? -3.152 1.804 28.978 1.00 90.00 113 GLU A N 1
ATOM 977 C CA . GLU A 1 113 ? -3.689 2.432 30.190 1.00 90.00 113 GLU A CA 1
ATOM 978 C C . GLU A 1 113 ? -4.439 3.738 29.896 1.00 90.00 113 GLU A C 1
ATOM 980 O O . GLU A 1 113 ? -5.291 4.156 30.682 1.00 90.00 113 GLU A O 1
ATOM 985 N N . LYS A 1 114 ? -4.125 4.384 28.765 1.00 90.81 114 LYS A N 1
ATOM 986 C CA . LYS A 1 114 ? -4.795 5.606 28.299 1.00 90.81 114 LYS A CA 1
ATOM 987 C C . LYS A 1 114 ? -6.093 5.309 27.546 1.00 90.81 114 LYS A C 1
ATOM 989 O O . LYS A 1 114 ? -6.894 6.218 27.355 1.00 90.81 114 LYS A O 1
ATOM 994 N N . LEU A 1 115 ? -6.307 4.060 27.134 1.00 90.38 115 LEU A N 1
ATOM 995 C CA . LEU A 1 115 ? -7.514 3.628 26.436 1.00 90.38 115 LEU A CA 1
ATOM 996 C C . LEU A 1 115 ? -8.621 3.358 27.456 1.00 90.38 115 LEU A C 1
ATOM 998 O O . LEU A 1 115 ? -8.613 2.348 28.166 1.00 90.38 115 LEU A O 1
ATOM 1002 N N . GLN A 1 116 ? -9.574 4.283 27.527 1.00 87.69 116 GLN A N 1
ATOM 1003 C CA . GLN A 1 116 ? -10.754 4.174 28.375 1.00 87.69 116 GLN A CA 1
ATOM 1004 C C . GLN A 1 116 ? -11.994 4.257 27.497 1.00 87.69 116 GLN A C 1
ATOM 1006 O O . GLN A 1 116 ? -12.248 5.290 26.884 1.00 87.69 116 GLN A O 1
ATOM 1011 N N . GLY A 1 117 ? -12.731 3.150 27.435 1.00 85.31 117 GLY A N 1
ATOM 1012 C CA . GLY A 1 117 ? -14.038 3.116 26.800 1.00 85.31 117 GLY A CA 1
ATOM 1013 C C . GLY A 1 117 ? -15.117 3.802 27.652 1.00 85.31 117 GLY A C 1
ATOM 1014 O O . GLY A 1 117 ? -14.851 4.223 28.786 1.00 85.31 117 GLY A O 1
ATOM 1015 N N . PRO A 1 118 ? -16.353 3.859 27.145 1.00 91.06 118 PRO A N 1
ATOM 1016 C CA . PRO A 1 118 ? -16.781 3.249 25.883 1.00 91.06 118 PRO A CA 1
ATOM 1017 C C . PRO A 1 118 ? -16.341 4.065 24.646 1.00 91.06 118 PRO A C 1
ATOM 1019 O O . PRO A 1 118 ? -16.017 5.248 24.765 1.00 91.06 118 PRO A O 1
ATOM 1022 N N . PHE A 1 119 ? -16.242 3.413 23.481 1.00 95.38 119 PHE A N 1
ATOM 1023 C CA . PHE A 1 119 ? -15.624 3.966 22.261 1.00 95.38 119 PHE A CA 1
ATOM 1024 C C . PHE A 1 119 ? -16.649 4.431 21.208 1.00 95.38 119 PHE A C 1
ATOM 1026 O O . PHE A 1 119 ? -16.379 4.421 20.001 1.00 95.38 119 PHE A O 1
ATOM 1033 N N . GLU A 1 120 ? -17.855 4.848 21.621 1.00 95.31 120 GLU A N 1
ATOM 1034 C CA . GLU A 1 120 ? -18.891 5.275 20.670 1.00 95.31 120 GLU A CA 1
ATOM 1035 C C . GLU A 1 120 ? -18.461 6.492 19.852 1.00 95.31 120 GLU A C 1
ATOM 1037 O O . GLU A 1 120 ? -18.902 6.656 18.714 1.00 95.31 120 GLU A O 1
ATOM 1042 N N . ARG A 1 121 ? -17.608 7.360 20.405 1.00 94.81 121 ARG A N 1
ATOM 1043 C CA . ARG A 1 121 ? -17.097 8.523 19.673 1.00 94.81 121 ARG A CA 1
ATOM 1044 C C . ARG A 1 121 ? -16.282 8.082 18.461 1.00 94.81 121 ARG A C 1
ATOM 1046 O O . ARG A 1 121 ? -16.506 8.592 17.365 1.00 94.81 121 ARG A O 1
ATOM 1053 N N . GLU A 1 122 ? -15.360 7.148 18.652 1.00 97.00 122 GLU A N 1
ATOM 1054 C CA . GLU A 1 122 ? -14.488 6.648 17.596 1.00 97.00 122 GLU A CA 1
ATOM 1055 C C . GLU A 1 122 ? -15.282 5.837 16.568 1.00 97.00 122 GLU A C 1
ATOM 1057 O O . GLU A 1 122 ? -15.076 6.016 15.371 1.00 97.00 122 GLU A O 1
ATOM 1062 N N . LEU A 1 123 ? -16.251 5.027 17.010 1.00 96.62 123 LEU A N 1
ATOM 1063 C CA . LEU A 1 123 ? -17.162 4.304 16.113 1.00 96.62 123 LEU A CA 1
ATOM 1064 C C . LEU A 1 123 ? -18.027 5.255 15.272 1.00 96.62 123 LEU A C 1
ATOM 1066 O O . LEU A 1 123 ? -18.229 5.022 14.080 1.00 96.62 123 LEU A O 1
ATOM 1070 N N . ASN A 1 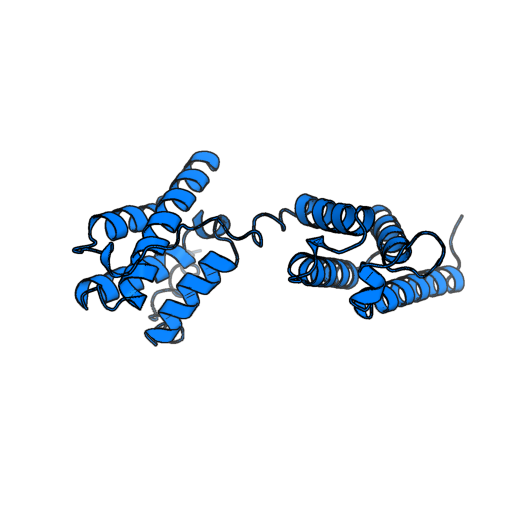124 ? -18.525 6.342 15.869 1.00 95.44 124 ASN A N 1
ATOM 1071 C CA . ASN A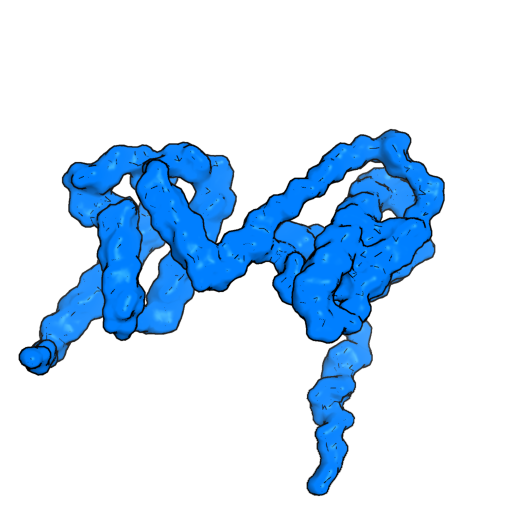 1 124 ? -19.295 7.358 15.149 1.00 95.44 124 ASN A CA 1
ATOM 1072 C C . ASN A 1 124 ? -18.434 8.131 14.151 1.00 95.44 124 ASN A C 1
ATOM 1074 O O . ASN A 1 124 ? -18.900 8.410 13.052 1.00 95.44 124 ASN A O 1
ATOM 1078 N N . CYS A 1 125 ? -17.192 8.448 14.520 1.00 95.62 125 CYS A N 1
ATOM 1079 C CA . CYS A 1 125 ? -16.239 9.068 13.610 1.00 95.62 125 CYS A CA 1
ATOM 1080 C C . CYS A 1 125 ? -15.933 8.133 12.433 1.00 95.62 125 CYS A C 1
ATOM 1082 O O . CYS A 1 125 ? -16.039 8.536 11.283 1.00 95.62 125 CYS A O 1
ATOM 1084 N N . TRP A 1 126 ? -15.663 6.853 12.712 1.00 96.50 126 TRP A N 1
ATOM 1085 C CA . TRP A 1 126 ? -15.356 5.872 11.673 1.00 96.50 126 TRP A CA 1
ATOM 1086 C C . TRP A 1 126 ? -16.490 5.705 10.660 1.00 96.50 126 TRP A C 1
ATOM 1088 O O . TRP A 1 126 ? -16.245 5.574 9.467 1.00 96.50 126 TRP A O 1
ATOM 1098 N N . LYS A 1 127 ? -17.744 5.799 11.108 1.00 93.38 127 LYS A N 1
ATOM 1099 C CA . LYS A 1 127 ? -18.915 5.745 10.226 1.00 93.38 127 LYS A CA 1
ATOM 1100 C C . LYS A 1 127 ? -18.897 6.798 9.108 1.00 93.38 127 LYS A C 1
ATOM 1102 O O . LYS A 1 127 ? -19.476 6.536 8.053 1.00 93.38 127 LYS A O 1
ATOM 1107 N N . TYR A 1 128 ? -18.269 7.958 9.316 1.00 90.94 128 TYR A N 1
ATOM 1108 C CA . TYR A 1 128 ? -18.232 9.033 8.319 1.00 90.94 128 TYR A CA 1
ATOM 1109 C C . TYR A 1 128 ? -17.370 8.723 7.101 1.00 90.94 128 TYR A C 1
ATOM 1111 O O . TYR A 1 128 ? -17.591 9.325 6.056 1.00 90.94 128 TYR A O 1
ATOM 1119 N N . VAL A 1 129 ? -16.505 7.708 7.173 1.00 90.31 129 VAL A N 1
ATOM 1120 C CA . VAL A 1 129 ? -15.729 7.254 6.013 1.00 90.31 129 VAL A CA 1
ATOM 1121 C C . VAL A 1 129 ? -16.612 6.870 4.821 1.00 90.31 129 VAL A C 1
ATOM 1123 O O . VAL A 1 129 ? -16.195 6.999 3.678 1.00 90.31 129 VAL A O 1
ATOM 1126 N N . ASN A 1 130 ? -17.854 6.451 5.078 1.00 86.88 130 ASN A N 1
ATOM 1127 C CA . ASN A 1 130 ? -18.806 6.013 4.058 1.00 86.88 130 ASN A CA 1
ATOM 1128 C C . ASN A 1 130 ? -19.650 7.146 3.456 1.00 86.88 130 ASN A C 1
ATOM 1130 O O . ASN A 1 130 ? -20.554 6.866 2.669 1.00 86.88 130 ASN A O 1
ATOM 1134 N N . LEU A 1 131 ? -19.447 8.399 3.872 1.00 86.25 131 LEU A N 1
ATOM 1135 C CA . LEU A 1 131 ? -20.195 9.522 3.318 1.00 86.25 131 LEU A CA 1
ATOM 1136 C C . LEU A 1 131 ? -19.692 9.848 1.910 1.00 86.25 131 LEU A C 1
ATOM 1138 O O . LEU A 1 131 ? -18.492 9.945 1.674 1.00 86.25 131 LEU A O 1
ATOM 1142 N N . ASP A 1 132 ? -20.634 10.004 0.987 1.00 79.69 132 ASP A N 1
ATOM 1143 C CA . ASP A 1 132 ? -20.363 10.488 -0.360 1.00 79.69 132 ASP A CA 1
ATOM 1144 C C . ASP A 1 132 ? -20.167 12.010 -0.303 1.00 79.69 132 ASP A C 1
ATOM 1146 O O . ASP A 1 132 ? -21.042 12.735 0.189 1.00 79.69 132 ASP A O 1
ATOM 1150 N N . TYR A 1 133 ? -18.995 12.475 -0.734 1.00 77.25 133 TYR A N 1
ATOM 1151 C CA . TYR A 1 133 ? -18.634 13.886 -0.752 1.00 77.25 133 TYR A CA 1
ATOM 1152 C C . TYR A 1 133 ? -18.458 14.335 -2.199 1.00 77.25 133 TYR A C 1
ATOM 1154 O O . TYR A 1 133 ? -17.548 13.888 -2.890 1.00 77.25 133 TYR A O 1
ATOM 1162 N N . ASP A 1 134 ? -19.276 15.303 -2.618 1.00 76.25 134 ASP A N 1
ATOM 1163 C CA . ASP A 1 134 ? -19.181 15.916 -3.951 1.00 76.25 134 ASP A CA 1
ATOM 1164 C C . ASP A 1 134 ? -17.812 16.591 -4.204 1.00 76.25 134 ASP A C 1
ATOM 1166 O O . ASP A 1 134 ? -17.414 16.804 -5.351 1.00 76.25 134 ASP A O 1
ATOM 1170 N N . ASP A 1 135 ? -17.099 16.956 -3.133 1.00 82.81 135 ASP A N 1
ATOM 1171 C CA . ASP A 1 135 ? -15.764 17.554 -3.155 1.00 82.81 135 ASP A CA 1
ATOM 1172 C C . ASP A 1 135 ? -14.717 16.528 -2.698 1.00 82.81 135 ASP A C 1
ATOM 1174 O O . ASP A 1 135 ? -14.723 16.074 -1.550 1.00 82.81 135 ASP A O 1
ATOM 1178 N N . GLY A 1 136 ? -13.794 16.187 -3.600 1.00 77.94 136 GLY A N 1
ATOM 1179 C CA . GLY A 1 136 ? -12.750 15.197 -3.347 1.00 77.94 136 GLY A CA 1
ATOM 1180 C C . GLY A 1 136 ? -11.737 15.600 -2.270 1.00 77.94 136 GLY A C 1
ATOM 1181 O O . GLY A 1 136 ? -11.163 14.711 -1.639 1.00 77.94 136 GLY A O 1
ATOM 1182 N N . ASP A 1 137 ? -11.525 16.897 -2.021 1.00 82.00 137 ASP A N 1
ATOM 1183 C CA . ASP A 1 137 ? -10.647 17.342 -0.930 1.00 82.00 137 ASP A CA 1
ATOM 1184 C C . ASP A 1 137 ? -11.338 17.141 0.427 1.00 82.00 137 ASP A C 1
ATOM 1186 O O . ASP A 1 137 ? -10.724 16.633 1.366 1.00 82.00 137 ASP A O 1
ATOM 1190 N N . LEU A 1 138 ? -12.644 17.429 0.509 1.00 83.75 138 LEU A N 1
ATOM 1191 C CA . LEU A 1 138 ? -13.443 17.138 1.706 1.00 83.75 138 LEU A CA 1
ATOM 1192 C C . LEU A 1 138 ? -13.538 15.631 1.969 1.00 83.75 138 LEU A C 1
ATOM 1194 O O . LEU A 1 138 ? -13.366 15.199 3.109 1.00 83.75 138 LEU A O 1
ATOM 1198 N N . GLY A 1 139 ? -13.758 14.827 0.922 1.00 84.94 139 GLY A N 1
ATOM 1199 C CA . GLY A 1 139 ? -13.781 13.367 1.034 1.00 84.94 139 GLY A CA 1
ATOM 1200 C C . GLY A 1 139 ? -12.460 12.800 1.553 1.00 84.94 139 GLY A C 1
ATOM 1201 O O . GLY A 1 139 ? -12.453 11.936 2.434 1.00 84.94 139 GLY A O 1
ATOM 1202 N N . LYS A 1 140 ? -11.332 13.346 1.081 1.00 86.44 140 LYS A N 1
ATOM 1203 C CA . LYS A 1 140 ? -10.007 12.982 1.586 1.00 86.44 140 LYS A CA 1
ATOM 1204 C C . LYS A 1 140 ? -9.860 13.320 3.068 1.00 86.44 140 LYS A C 1
ATOM 1206 O O . LYS A 1 140 ? -9.522 12.423 3.838 1.00 86.44 140 LYS A O 1
ATOM 1211 N N . ASP A 1 141 ? -10.114 14.567 3.466 1.00 87.19 141 ASP A N 1
ATOM 1212 C CA . ASP A 1 141 ? -9.938 15.036 4.849 1.00 87.19 141 ASP A CA 1
ATOM 1213 C C . ASP A 1 141 ? -10.765 14.209 5.849 1.00 87.19 141 ASP A C 1
ATOM 1215 O O . ASP A 1 141 ? -10.264 13.782 6.897 1.00 87.19 141 ASP A O 1
ATOM 1219 N N . GLU A 1 142 ? -12.016 13.914 5.500 1.00 89.75 142 GLU A N 1
ATOM 1220 C CA . GLU A 1 142 ? -12.926 13.124 6.333 1.00 89.75 142 GLU A CA 1
ATOM 1221 C C . GLU A 1 142 ? -12.505 11.652 6.408 1.00 89.75 142 GLU A C 1
ATOM 1223 O O . GLU A 1 142 ? -12.552 11.045 7.487 1.00 89.75 142 GLU A O 1
ATOM 1228 N N . ALA A 1 143 ? -11.992 11.084 5.309 1.00 90.75 143 ALA A N 1
ATOM 1229 C CA . ALA A 1 143 ? -11.369 9.765 5.334 1.00 90.75 143 ALA A CA 1
ATOM 1230 C C . ALA A 1 143 ? -10.146 9.744 6.269 1.00 90.75 143 ALA A C 1
ATOM 1232 O O . ALA A 1 143 ? -10.017 8.825 7.080 1.00 90.75 143 ALA A O 1
ATOM 1233 N N . GLU A 1 144 ? -9.284 10.768 6.242 1.00 90.19 144 GLU A N 1
ATOM 1234 C CA . GLU A 1 144 ? -8.105 10.832 7.122 1.00 90.19 144 GLU A CA 1
ATOM 1235 C C . GLU A 1 144 ? -8.488 10.874 8.609 1.00 90.19 144 GLU A C 1
ATOM 1237 O O . GLU A 1 144 ? -7.886 10.186 9.443 1.00 90.19 144 GLU A O 1
ATOM 1242 N N . ILE A 1 145 ? -9.495 11.681 8.955 1.00 91.62 145 ILE A N 1
ATOM 1243 C CA . ILE A 1 145 ? -10.011 11.810 10.325 1.00 91.62 145 ILE A CA 1
ATOM 1244 C C . ILE A 1 145 ? -10.644 10.490 10.783 1.00 91.62 145 ILE A C 1
ATOM 1246 O O . ILE A 1 145 ? -10.374 10.017 11.895 1.00 91.62 145 ILE A O 1
ATOM 1250 N N . SER A 1 146 ? -11.434 9.867 9.910 1.00 95.06 146 SER A N 1
ATOM 1251 C CA . SER A 1 146 ? -12.077 8.579 10.168 1.00 95.06 146 SER A CA 1
ATOM 1252 C C . SER A 1 146 ? -11.033 7.481 10.404 1.00 95.06 146 SER A C 1
ATOM 1254 O O . SER A 1 146 ? -11.127 6.737 11.383 1.00 95.06 146 SER A O 1
ATOM 1256 N N . LEU A 1 147 ? -9.975 7.427 9.589 1.00 94.12 147 LEU A N 1
ATOM 1257 C CA . LEU A 1 147 ? -8.880 6.466 9.744 1.00 94.12 147 LEU A CA 1
ATOM 1258 C C . LEU A 1 147 ? -8.118 6.645 11.069 1.00 94.12 147 LEU A C 1
ATOM 1260 O O . LEU A 1 147 ? -7.719 5.657 11.687 1.00 94.12 147 LEU A O 1
ATOM 1264 N N . LYS A 1 148 ? -7.955 7.882 11.563 1.00 93.62 148 LYS A N 1
ATOM 1265 C CA . LYS A 1 148 ? -7.393 8.128 12.908 1.00 93.62 148 LYS A CA 1
ATOM 1266 C C . LYS A 1 148 ? -8.280 7.549 14.007 1.00 93.62 148 LYS A C 1
ATOM 1268 O O . LYS A 1 148 ? -7.767 6.916 14.927 1.00 93.62 148 LYS A O 1
ATOM 1273 N N . ALA A 1 149 ? -9.600 7.704 13.907 1.00 95.12 149 ALA A N 1
ATOM 1274 C CA . ALA A 1 149 ? -10.519 7.065 14.848 1.00 95.12 149 ALA A CA 1
ATOM 1275 C C . ALA A 1 149 ? -10.458 5.532 14.753 1.00 95.12 149 ALA A C 1
ATOM 1277 O O . ALA A 1 149 ? -10.428 4.845 15.777 1.00 95.12 149 ALA A O 1
ATOM 1278 N N . ARG A 1 150 ? -10.344 4.986 13.536 1.00 96.25 150 ARG A N 1
ATOM 1279 C CA . ARG A 1 150 ? -10.177 3.545 13.327 1.00 96.25 150 ARG A CA 1
ATOM 1280 C C . ARG A 1 150 ? -8.895 3.001 13.954 1.00 96.25 150 ARG A C 1
ATOM 1282 O O . ARG A 1 150 ? -8.918 1.895 14.501 1.00 96.25 150 ARG A O 1
ATOM 1289 N N . TRP A 1 151 ? -7.805 3.766 13.922 1.00 95.50 151 TRP A N 1
ATOM 1290 C CA . TRP A 1 151 ? -6.566 3.420 14.617 1.00 95.50 151 TRP A CA 1
ATOM 1291 C C . TRP A 1 151 ? -6.755 3.336 16.138 1.00 95.50 151 TRP A C 1
ATOM 1293 O O . TRP A 1 151 ? -6.351 2.347 16.747 1.00 95.50 151 TRP A O 1
ATOM 1303 N N . VAL A 1 152 ? -7.456 4.295 16.755 1.00 95.50 152 VAL A N 1
ATOM 1304 C CA . VAL A 1 152 ? -7.774 4.239 18.198 1.00 95.50 152 VAL A CA 1
A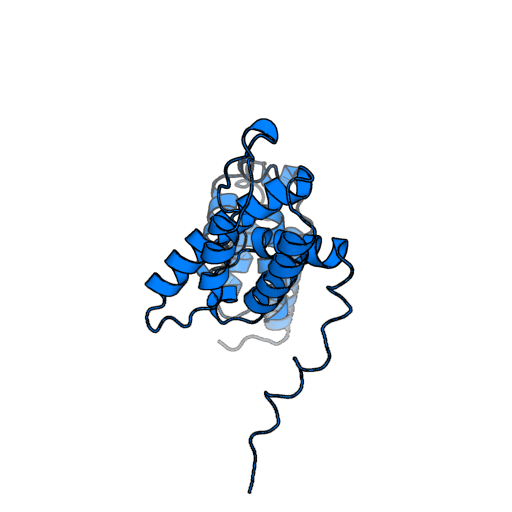TOM 1305 C C . VAL A 1 152 ? -8.542 2.957 18.540 1.00 95.50 152 VAL A C 1
ATOM 1307 O O . VAL A 1 152 ? -8.203 2.269 19.505 1.00 95.50 152 VAL A O 1
ATOM 1310 N N . LEU A 1 153 ? -9.527 2.591 17.712 1.00 96.62 153 LEU A N 1
ATOM 1311 C CA . LEU A 1 153 ? -10.282 1.342 17.860 1.00 96.62 153 LEU A CA 1
ATOM 1312 C C . LEU A 1 153 ? -9.394 0.101 17.702 1.00 96.62 153 LEU A C 1
ATOM 1314 O O . LEU A 1 153 ? -9.580 -0.877 18.424 1.00 96.62 153 LEU A O 1
ATOM 1318 N N . HIS A 1 154 ? -8.400 0.135 16.808 1.00 96.12 154 HIS A N 1
ATOM 1319 C CA . HIS A 1 154 ? -7.412 -0.940 16.684 1.00 96.12 154 HIS A CA 1
ATOM 1320 C C . HIS A 1 154 ? -6.588 -1.098 17.968 1.00 96.12 154 HIS A C 1
ATOM 1322 O O . HIS A 1 154 ? -6.474 -2.211 18.486 1.00 96.12 154 HIS A O 1
ATOM 1328 N N . CYS A 1 155 ? -6.065 0.001 18.522 1.00 95.06 155 CYS A N 1
ATOM 1329 C CA . CYS A 1 155 ? -5.339 -0.029 19.793 1.00 95.06 155 CYS A CA 1
ATOM 1330 C C . CYS A 1 155 ? -6.223 -0.571 20.928 1.00 95.06 155 CYS A C 1
ATOM 1332 O O . CYS A 1 155 ? -5.784 -1.420 21.706 1.00 95.06 155 CYS A O 1
ATOM 1334 N N . ALA A 1 156 ? -7.485 -0.130 20.999 1.00 95.69 156 ALA A N 1
ATOM 1335 C CA . ALA A 1 156 ? -8.453 -0.599 21.990 1.00 95.69 156 ALA A CA 1
ATOM 1336 C C . ALA A 1 156 ? -8.736 -2.101 21.860 1.00 95.69 156 ALA A C 1
ATOM 1338 O O . ALA A 1 156 ? -8.759 -2.815 22.866 1.00 95.69 156 ALA A O 1
ATOM 1339 N N . TYR A 1 157 ? -8.891 -2.596 20.632 1.00 95.38 157 TYR A N 1
ATOM 1340 C CA . TYR A 1 157 ? -9.070 -4.015 20.349 1.00 95.38 157 TYR A CA 1
ATOM 1341 C C . TYR A 1 157 ? -7.855 -4.839 20.797 1.00 95.38 157 TYR A C 1
ATOM 1343 O O . TYR A 1 157 ? -8.010 -5.781 21.573 1.00 95.38 157 TYR A O 1
ATOM 1351 N N . LYS A 1 158 ? -6.632 -4.440 20.413 1.00 94.56 158 LYS A N 1
ATOM 1352 C CA . LYS A 1 158 ? -5.397 -5.139 20.821 1.00 94.56 158 LYS A CA 1
ATOM 1353 C C . LYS A 1 158 ? -5.170 -5.118 22.338 1.00 94.56 158 LYS A C 1
ATOM 1355 O O . LYS A 1 158 ? -4.574 -6.046 22.879 1.00 94.56 158 LYS A O 1
ATOM 1360 N N . ALA A 1 159 ? -5.686 -4.106 23.034 1.00 94.69 159 ALA A N 1
ATOM 1361 C CA . ALA A 1 159 ? -5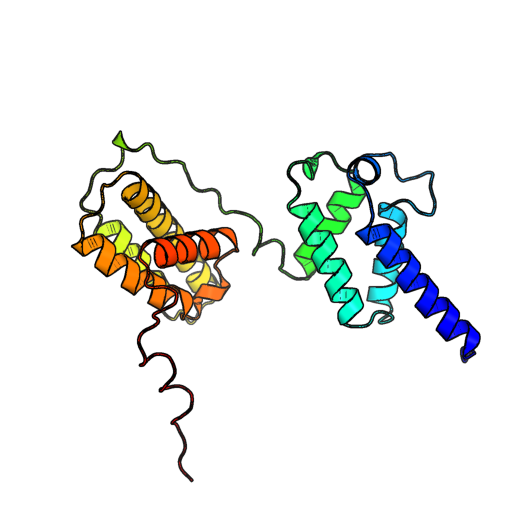.660 -4.007 24.492 1.00 94.69 159 ALA A CA 1
ATOM 1362 C C . ALA A 1 159 ? -6.825 -4.738 25.202 1.00 94.69 159 ALA A C 1
ATOM 1364 O O . ALA A 1 159 ? -6.948 -4.621 26.425 1.00 94.69 159 ALA A O 1
ATOM 1365 N N . ASN A 1 160 ? -7.677 -5.476 24.474 1.00 94.38 160 ASN A N 1
ATOM 1366 C CA . ASN A 1 160 ? -8.895 -6.124 24.984 1.00 94.38 160 ASN A CA 1
ATOM 1367 C C . ASN A 1 160 ? -9.832 -5.150 25.724 1.00 94.38 160 ASN A C 1
ATOM 1369 O O . ASN A 1 160 ? -10.365 -5.460 26.791 1.00 94.38 160 ASN A O 1
ATOM 1373 N N . LYS A 1 161 ? -9.983 -3.933 25.188 1.00 95.75 161 LYS A N 1
ATOM 1374 C CA . LYS A 1 161 ? -10.828 -2.872 25.760 1.00 95.75 161 LYS A CA 1
ATOM 1375 C C . LYS A 1 161 ? -12.176 -2.721 25.064 1.00 95.75 161 LYS A C 1
ATOM 1377 O O . LYS A 1 161 ? -13.048 -2.079 25.638 1.00 95.75 161 LYS A O 1
ATOM 1382 N N . LEU A 1 162 ? -12.341 -3.288 23.869 1.00 96.00 162 LEU A N 1
ATOM 1383 C CA . LEU A 1 162 ? -13.627 -3.299 23.175 1.00 96.00 162 LEU A CA 1
ATOM 1384 C C . LEU A 1 162 ? -14.532 -4.398 23.736 1.00 96.00 162 LEU A C 1
ATOM 1386 O O . LEU A 1 162 ? -14.104 -5.534 23.943 1.00 96.00 162 LEU A O 1
ATOM 1390 N N . SER A 1 163 ? -15.796 -4.057 23.945 1.00 95.31 163 SER A N 1
ATOM 1391 C CA . SER A 1 163 ? -16.877 -5.006 24.198 1.00 95.31 163 SER A CA 1
ATOM 1392 C C . SER A 1 163 ? -17.262 -5.772 22.927 1.00 95.31 163 SER A C 1
ATOM 1394 O O . SER A 1 163 ? -17.009 -5.326 21.808 1.00 95.31 163 SER A O 1
ATOM 1396 N N . GLU A 1 164 ? -17.942 -6.911 23.078 1.00 95.19 164 GLU A N 1
ATOM 1397 C CA . GLU A 1 164 ? -18.439 -7.700 21.936 1.00 95.19 164 GLU A CA 1
ATOM 1398 C C . GLU A 1 164 ? -19.370 -6.891 21.016 1.00 95.19 164 GLU A C 1
ATOM 1400 O O . GLU A 1 164 ? -19.338 -7.050 19.794 1.00 95.19 164 GLU A O 1
ATOM 1405 N N . ALA A 1 165 ? -20.175 -5.990 21.590 1.00 95.94 165 ALA A N 1
ATOM 1406 C CA . ALA A 1 165 ? -21.055 -5.110 20.827 1.00 95.94 165 ALA A CA 1
ATOM 1407 C C . ALA A 1 165 ? -20.256 -4.115 19.967 1.00 95.94 165 ALA A C 1
ATOM 1409 O O . ALA A 1 165 ? -20.560 -3.946 18.785 1.00 95.94 165 ALA A O 1
ATOM 1410 N N . GLU A 1 166 ? -19.204 -3.513 20.529 1.00 97.19 166 GLU A N 1
ATOM 1411 C CA . GLU A 1 166 ? -18.309 -2.604 19.801 1.00 97.19 166 GLU A CA 1
ATOM 1412 C C . GLU A 1 166 ? -17.525 -3.344 18.710 1.00 97.19 166 GLU A C 1
ATOM 1414 O O . GLU A 1 166 ? -17.410 -2.832 17.599 1.00 97.19 166 GLU A O 1
ATOM 1419 N N . ILE A 1 167 ? -17.050 -4.568 18.977 1.00 96.88 167 ILE A N 1
ATOM 1420 C CA . ILE A 1 167 ? -16.376 -5.411 17.972 1.00 96.88 167 ILE A CA 1
ATOM 1421 C C . ILE A 1 167 ? -17.329 -5.731 16.815 1.00 96.88 167 ILE A C 1
ATOM 1423 O O . ILE A 1 167 ? -16.969 -5.558 15.653 1.00 96.88 167 ILE A O 1
ATOM 1427 N N . THR A 1 168 ? -18.564 -6.138 17.118 1.00 95.69 168 THR A N 1
ATOM 1428 C CA . THR A 1 168 ? -19.580 -6.449 16.097 1.00 95.69 168 THR A CA 1
ATOM 1429 C C . THR A 1 168 ? -19.893 -5.228 15.231 1.00 95.69 168 THR A C 1
ATOM 1431 O O . THR A 1 168 ? -20.008 -5.333 14.008 1.00 95.69 168 THR A O 1
ATOM 1434 N N . GLN A 1 169 ? -20.011 -4.052 15.852 1.00 96.69 169 GLN A N 1
ATOM 1435 C CA . GLN A 1 169 ? -20.218 -2.803 15.128 1.00 96.69 169 GLN A CA 1
ATOM 1436 C C . GLN A 1 169 ? -19.007 -2.445 14.259 1.00 96.69 169 GLN A C 1
ATOM 1438 O O . GLN A 1 169 ? -19.188 -2.043 13.110 1.00 96.69 169 GLN A O 1
ATOM 1443 N N . LEU A 1 170 ? -17.792 -2.616 14.780 1.00 97.38 170 LEU A N 1
ATOM 1444 C CA . LEU A 1 170 ? -16.557 -2.335 14.056 1.00 97.38 170 LEU A CA 1
ATOM 1445 C C . LEU A 1 170 ? -16.403 -3.219 12.818 1.00 97.38 170 LEU A C 1
ATOM 1447 O O . LEU A 1 170 ? -16.086 -2.696 11.758 1.00 97.38 170 LEU A O 1
ATOM 1451 N N . ILE A 1 171 ? -16.711 -4.518 12.921 1.00 96.25 171 ILE A N 1
ATOM 1452 C CA . ILE A 1 171 ? -16.720 -5.440 11.771 1.00 96.25 171 ILE A CA 1
ATOM 1453 C C . ILE A 1 171 ? -17.611 -4.897 10.652 1.00 96.25 171 ILE A C 1
ATOM 1455 O O . ILE A 1 171 ? -17.196 -4.852 9.496 1.00 96.25 171 ILE A O 1
ATOM 1459 N N . LYS A 1 172 ? -18.830 -4.459 10.987 1.00 94.38 172 LYS A N 1
ATOM 1460 C CA . LYS A 1 172 ? -19.754 -3.906 9.993 1.00 94.38 172 LYS A CA 1
ATOM 1461 C C . LYS A 1 172 ? -19.181 -2.650 9.332 1.00 94.38 172 LYS A C 1
ATOM 1463 O O . LYS A 1 172 ? -19.208 -2.546 8.113 1.00 94.38 172 LYS A O 1
ATOM 1468 N N . LEU A 1 173 ? -18.664 -1.721 10.135 1.00 96.00 173 LEU A N 1
ATOM 1469 C CA . LEU A 1 173 ? -18.101 -0.473 9.621 1.00 96.00 173 LEU A CA 1
ATOM 1470 C C . LEU A 1 173 ? -16.874 -0.718 8.734 1.00 96.00 173 LEU A C 1
ATOM 1472 O O . LEU A 1 173 ? -16.743 -0.064 7.709 1.00 96.00 173 LEU A O 1
ATOM 1476 N N . ASP A 1 174 ? -16.015 -1.668 9.101 1.00 96.00 174 ASP A N 1
ATOM 1477 C CA . ASP A 1 174 ? -14.828 -2.045 8.331 1.00 96.00 174 ASP A CA 1
ATOM 1478 C C . ASP A 1 174 ? -15.188 -2.670 6.978 1.00 96.00 174 ASP A C 1
ATOM 1480 O O . ASP A 1 174 ? -14.574 -2.338 5.966 1.00 96.00 174 ASP A O 1
ATOM 1484 N N . LEU A 1 175 ? -16.208 -3.532 6.939 1.00 93.25 175 LEU A N 1
ATOM 1485 C CA . LEU A 1 175 ? -16.720 -4.087 5.684 1.00 93.25 175 LEU A CA 1
ATOM 1486 C C . LEU A 1 175 ? -17.324 -3.000 4.784 1.00 93.25 175 LEU A C 1
ATOM 1488 O O . LEU A 1 175 ? -17.038 -2.980 3.589 1.00 93.25 175 LEU A O 1
ATOM 1492 N N . ASP A 1 176 ? -18.120 -2.090 5.353 1.00 92.12 176 ASP A N 1
ATOM 1493 C CA . ASP A 1 176 ? -18.713 -0.973 4.608 1.00 92.12 176 ASP A CA 1
ATOM 1494 C C . ASP A 1 176 ? -17.612 -0.041 4.052 1.00 92.12 176 ASP A C 1
ATOM 1496 O O . ASP A 1 176 ? -17.635 0.319 2.873 1.00 92.12 176 ASP A O 1
ATOM 1500 N N . ALA A 1 177 ? -16.596 0.268 4.868 1.00 92.94 177 ALA A N 1
ATOM 1501 C CA . ALA A 1 177 ? -15.494 1.164 4.515 1.00 92.94 177 ALA A CA 1
ATOM 1502 C C . ALA A 1 177 ? -14.654 0.657 3.337 1.00 92.94 177 ALA A C 1
ATOM 1504 O O . ALA A 1 177 ? -14.228 1.448 2.501 1.00 92.94 177 ALA A O 1
ATOM 1505 N N . LEU A 1 178 ? -14.433 -0.656 3.230 1.00 91.00 178 LEU A N 1
ATOM 1506 C CA . LEU A 1 178 ? -13.677 -1.240 2.115 1.00 91.00 178 LEU A CA 1
ATOM 1507 C C . LEU A 1 178 ? -14.428 -1.209 0.777 1.00 91.00 178 LEU A C 1
ATOM 1509 O O . LEU A 1 178 ? -13.825 -1.441 -0.270 1.00 91.00 178 LEU A O 1
ATOM 1513 N N . LEU A 1 179 ? -15.736 -0.947 0.803 1.00 88.56 179 LEU A N 1
ATOM 1514 C CA . LEU A 1 179 ? -16.595 -0.924 -0.380 1.00 88.56 179 LEU A CA 1
ATOM 1515 C C . LEU A 1 179 ? -17.024 0.490 -0.788 1.00 88.56 179 LEU A C 1
ATOM 1517 O O . LEU A 1 179 ? -17.639 0.651 -1.849 1.00 88.56 179 LEU A O 1
ATOM 1521 N N . CYS A 1 180 ? -16.736 1.494 0.041 1.00 86.88 180 CYS A N 1
ATOM 1522 C CA . CYS A 1 180 ? -17.088 2.884 -0.220 1.00 86.88 180 CYS A CA 1
ATOM 1523 C C . CYS A 1 180 ? -16.117 3.556 -1.203 1.00 86.88 180 CYS A C 1
ATOM 1525 O O . CYS A 1 180 ? -14.997 3.093 -1.421 1.00 86.88 180 CYS A O 1
ATOM 1527 N N . GLU A 1 181 ? -16.538 4.674 -1.793 1.00 86.38 181 GLU A N 1
ATOM 1528 C CA . GLU A 1 181 ? -15.723 5.416 -2.765 1.00 86.38 181 GLU A CA 1
ATOM 1529 C C . GLU A 1 181 ? -14.461 6.017 -2.129 1.00 86.38 181 GLU A C 1
ATOM 1531 O O . GLU A 1 181 ? -13.390 6.014 -2.740 1.00 86.38 181 GLU A O 1
ATOM 1536 N N . ASN A 1 182 ? -14.546 6.411 -0.856 1.00 87.44 182 ASN A N 1
ATOM 1537 C CA . ASN A 1 182 ? -13.424 6.967 -0.100 1.00 87.44 182 ASN A CA 1
ATOM 1538 C C . ASN A 1 182 ? -12.331 5.938 0.233 1.00 87.44 182 ASN A C 1
ATOM 1540 O O . ASN A 1 182 ? -11.258 6.330 0.694 1.00 87.44 182 ASN A O 1
ATOM 1544 N N . ALA A 1 183 ? -12.542 4.644 -0.044 1.00 87.44 183 ALA A N 1
ATOM 1545 C CA . ALA A 1 183 ? -11.502 3.622 0.086 1.00 87.44 183 ALA A CA 1
ATOM 1546 C C . ALA A 1 183 ? -10.263 3.930 -0.777 1.00 87.44 183 ALA A C 1
ATOM 1548 O O . ALA A 1 183 ? -9.162 3.484 -0.459 1.00 87.44 183 ALA A O 1
ATOM 1549 N N . VAL A 1 184 ? -10.414 4.741 -1.835 1.00 82.69 184 VAL A N 1
ATOM 1550 C CA . VAL A 1 184 ? -9.298 5.241 -2.659 1.00 82.69 184 VAL A CA 1
ATOM 1551 C C . VAL A 1 184 ? -8.271 6.051 -1.856 1.00 82.69 184 VAL A C 1
ATOM 1553 O O . VAL A 1 184 ? -7.110 6.139 -2.249 1.00 82.69 184 VAL A O 1
ATOM 1556 N N . TYR A 1 185 ? -8.672 6.618 -0.716 1.00 85.50 185 TYR A N 1
ATOM 1557 C CA . TYR A 1 185 ? -7.797 7.393 0.161 1.00 85.50 185 TYR A CA 1
ATOM 1558 C C . TYR A 1 185 ? -7.074 6.537 1.211 1.00 85.50 185 TYR A C 1
ATOM 1560 O O . TYR A 1 185 ? -6.315 7.077 2.021 1.00 85.50 185 TYR A O 1
ATOM 1568 N N . PHE A 1 186 ? -7.301 5.220 1.235 1.00 88.44 186 PHE A N 1
ATOM 1569 C CA . PHE A 1 186 ? -6.648 4.323 2.185 1.00 88.44 186 PHE A CA 1
ATOM 1570 C C . PHE A 1 186 ? -5.312 3.870 1.599 1.00 88.44 186 PHE A C 1
ATOM 1572 O O . PHE A 1 186 ? -5.243 3.380 0.468 1.00 88.44 186 PHE A O 1
ATOM 1579 N N . ASN A 1 187 ? -4.239 4.004 2.371 1.00 86.94 187 ASN A N 1
ATOM 1580 C CA . ASN A 1 187 ? -2.955 3.434 1.992 1.00 86.94 187 ASN A CA 1
ATOM 1581 C C . ASN A 1 187 ? -2.917 1.928 2.332 1.00 86.94 187 ASN A C 1
ATOM 1583 O O . ASN A 1 187 ? -3.812 1.358 2.966 1.00 86.94 187 ASN A O 1
ATOM 1587 N N . ILE A 1 188 ? -1.835 1.264 1.933 1.00 84.75 188 ILE A N 1
ATOM 1588 C CA . ILE A 1 188 ? -1.636 -0.168 2.159 1.00 84.75 188 ILE A CA 1
ATOM 1589 C C . ILE A 1 188 ? -1.581 -0.540 3.645 1.00 84.75 188 ILE A C 1
ATOM 1591 O O . ILE A 1 188 ? -1.969 -1.649 4.008 1.00 84.75 188 ILE A O 1
ATOM 1595 N N . PHE A 1 189 ? -1.110 0.365 4.508 1.00 87.38 189 PHE A N 1
ATOM 1596 C CA . PHE A 1 189 ? -1.087 0.148 5.949 1.00 87.38 189 PHE A CA 1
ATOM 1597 C C . PHE A 1 189 ? -2.511 0.101 6.508 1.00 87.38 189 PHE A C 1
ATOM 1599 O O . PHE A 1 189 ? -2.836 -0.838 7.231 1.00 87.38 189 PHE A O 1
ATOM 1606 N N . GLU A 1 190 ? -3.373 1.048 6.135 1.00 90.75 190 GLU A N 1
ATOM 1607 C CA . GLU A 1 190 ? -4.768 1.085 6.583 1.00 90.75 190 GLU A CA 1
ATOM 1608 C C . GLU A 1 190 ? -5.577 -0.092 6.035 1.00 90.75 190 GLU A C 1
ATOM 1610 O O . GLU A 1 190 ? -6.297 -0.751 6.787 1.00 90.75 190 GLU A O 1
ATOM 1615 N N . LEU A 1 191 ? -5.392 -0.424 4.753 1.00 90.69 191 LEU A N 1
ATOM 1616 C CA . LEU A 1 191 ? -5.996 -1.616 4.158 1.00 90.69 191 LEU A CA 1
ATOM 1617 C C . LEU A 1 191 ? -5.559 -2.878 4.907 1.00 90.69 191 LEU A C 1
ATOM 1619 O O . LEU A 1 191 ? -6.398 -3.684 5.308 1.00 90.69 191 LEU A O 1
ATOM 1623 N N . LYS A 1 192 ? -4.257 -3.037 5.168 1.00 89.06 192 LYS A N 1
ATOM 1624 C CA . LYS A 1 192 ? -3.744 -4.178 5.931 1.00 89.06 192 LYS A CA 1
ATOM 1625 C C . LYS A 1 192 ? -4.312 -4.216 7.351 1.00 89.06 192 LYS A C 1
ATOM 1627 O O . LYS A 1 192 ? -4.765 -5.262 7.791 1.00 89.06 192 LYS A O 1
ATOM 1632 N N . LEU A 1 193 ? -4.337 -3.083 8.048 1.00 91.25 193 LEU A N 1
ATOM 1633 C CA . LEU A 1 193 ? -4.875 -2.964 9.403 1.00 91.25 193 LEU A CA 1
ATOM 1634 C C . LEU A 1 193 ? -6.335 -3.435 9.491 1.00 91.25 193 LEU A C 1
ATOM 1636 O O . LEU A 1 193 ? -6.689 -4.175 10.413 1.00 91.25 193 LEU A O 1
ATOM 1640 N N . ILE A 1 194 ? -7.171 -3.001 8.545 1.00 94.38 194 ILE A N 1
ATOM 1641 C CA . ILE A 1 194 ? -8.591 -3.363 8.485 1.00 94.38 194 ILE A CA 1
ATOM 1642 C C . ILE A 1 194 ? -8.748 -4.845 8.118 1.00 94.38 194 ILE A C 1
ATOM 1644 O O . ILE A 1 194 ? -9.466 -5.583 8.794 1.00 94.38 194 ILE A O 1
ATOM 1648 N N . THR A 1 195 ? -8.051 -5.303 7.077 1.00 93.25 195 THR A N 1
ATOM 1649 C CA . THR A 1 195 ? -8.159 -6.689 6.595 1.00 93.25 195 THR A CA 1
ATOM 1650 C C . THR A 1 195 ? -7.623 -7.715 7.597 1.00 93.25 195 THR A C 1
ATOM 1652 O O . THR A 1 195 ? -8.287 -8.725 7.825 1.00 93.25 195 THR A O 1
ATOM 1655 N N . ASP A 1 196 ? -6.504 -7.439 8.276 1.00 93.62 196 ASP A N 1
ATOM 1656 C CA . ASP A 1 196 ? -5.961 -8.292 9.344 1.00 93.62 196 ASP A CA 1
ATOM 1657 C C . ASP A 1 196 ? -6.969 -8.431 10.500 1.00 93.62 196 ASP A C 1
ATOM 1659 O O . ASP A 1 196 ? -7.188 -9.532 11.004 1.00 93.62 196 ASP A O 1
ATOM 1663 N N . PHE A 1 197 ? -7.645 -7.343 10.893 1.00 96.00 197 PHE A N 1
ATOM 1664 C CA . PHE A 1 197 ? -8.702 -7.405 11.907 1.00 96.00 197 PHE A CA 1
ATOM 1665 C C . PHE A 1 197 ? -9.874 -8.292 11.461 1.00 96.00 197 PHE A C 1
ATOM 1667 O O . PHE A 1 197 ? -10.302 -9.163 12.215 1.00 96.00 197 PHE A O 1
ATOM 1674 N N . LEU A 1 198 ? -10.373 -8.119 10.234 1.00 95.06 198 LEU A N 1
ATOM 1675 C CA . LEU A 1 198 ? -11.479 -8.925 9.703 1.00 95.06 198 LEU A CA 1
ATOM 1676 C C . LEU A 1 198 ? -11.112 -10.414 9.566 1.00 95.06 198 LEU A C 1
ATOM 1678 O O . LEU A 1 198 ? -11.956 -11.282 9.809 1.00 95.06 198 LEU A O 1
ATOM 1682 N N . LEU A 1 199 ? -9.858 -10.714 9.212 1.00 93.00 199 LEU A N 1
ATOM 1683 C CA . LEU A 1 199 ? -9.305 -12.071 9.203 1.00 93.00 199 LEU A CA 1
ATOM 1684 C C . LEU A 1 199 ? -9.253 -12.665 10.617 1.00 93.00 199 LEU A C 1
ATOM 1686 O O . LEU A 1 199 ? -9.689 -13.797 10.811 1.00 93.00 199 LEU A O 1
ATOM 1690 N N . GLU A 1 200 ? -8.787 -11.904 11.613 1.00 93.19 200 GLU A N 1
ATOM 1691 C CA . GLU A 1 200 ? -8.773 -12.330 13.023 1.00 93.19 200 GLU A CA 1
ATOM 1692 C C . GLU A 1 200 ? -10.180 -12.626 13.564 1.00 93.19 200 GLU A C 1
ATOM 1694 O O . GLU A 1 200 ? -10.348 -13.535 14.376 1.00 93.19 200 GLU A O 1
ATOM 1699 N N . GLN A 1 201 ? -11.194 -11.893 13.095 1.00 93.50 201 GLN A N 1
ATOM 1700 C CA . GLN A 1 201 ? -12.600 -12.143 13.433 1.00 93.50 201 GLN A CA 1
ATOM 1701 C C . GLN A 1 201 ? -13.224 -13.303 12.637 1.00 93.50 201 GLN A C 1
ATOM 1703 O O . GLN A 1 201 ? -14.354 -13.698 12.916 1.00 93.50 201 GLN A O 1
ATOM 1708 N N . GLY A 1 202 ? -12.516 -13.855 11.646 1.00 90.38 202 GLY A N 1
ATOM 1709 C CA . GLY A 1 202 ? -13.009 -14.946 10.805 1.00 90.38 202 GLY A CA 1
ATOM 1710 C C . GLY A 1 202 ? -14.143 -14.544 9.859 1.00 90.38 202 GLY A C 1
ATOM 1711 O O . GLY A 1 202 ? -14.902 -15.407 9.425 1.00 90.38 202 GLY A O 1
ATOM 1712 N N . VAL A 1 203 ? -14.288 -13.251 9.547 1.00 88.56 203 VAL A N 1
ATOM 1713 C CA . VAL A 1 203 ? -15.375 -12.741 8.688 1.00 88.56 203 VAL A CA 1
ATOM 1714 C C . VAL A 1 203 ? -14.912 -12.311 7.295 1.00 88.56 203 VAL A C 1
ATOM 1716 O O . VAL A 1 203 ? -15.749 -12.077 6.430 1.00 88.56 203 VAL A O 1
ATOM 1719 N N . TRP A 1 204 ? -13.598 -12.239 7.056 1.00 82.69 204 TRP A N 1
ATOM 1720 C CA . TRP A 1 204 ? -13.030 -11.833 5.765 1.00 82.69 204 TRP A CA 1
ATOM 1721 C C . TRP A 1 204 ? -13.453 -12.749 4.608 1.00 82.69 204 TRP A C 1
ATOM 1723 O O . TRP A 1 204 ? -13.954 -12.280 3.592 1.00 82.69 204 TRP A O 1
ATOM 1733 N N . ASP A 1 205 ? -13.304 -14.064 4.786 1.00 72.25 205 ASP A N 1
ATOM 1734 C CA . ASP A 1 205 ? -13.618 -15.059 3.749 1.00 72.25 205 ASP A CA 1
ATOM 1735 C C . ASP A 1 205 ? -15.122 -15.376 3.659 1.00 72.25 205 ASP A C 1
ATOM 1737 O O . ASP A 1 205 ? -15.581 -16.026 2.719 1.00 72.25 205 ASP A O 1
ATOM 1741 N N . HIS A 1 206 ? -15.903 -14.924 4.643 1.00 64.62 206 HIS A N 1
ATOM 1742 C CA . HIS A 1 206 ? -17.341 -15.161 4.766 1.00 64.62 206 HIS A CA 1
ATOM 1743 C C . HIS A 1 206 ? -18.136 -13.878 4.520 1.00 64.62 206 HIS A C 1
ATOM 1745 O O . HIS A 1 206 ? -19.062 -13.562 5.272 1.00 64.62 206 HIS A O 1
ATOM 1751 N N . LEU A 1 207 ? -17.776 -13.137 3.465 1.00 55.03 207 LEU A N 1
ATOM 1752 C CA . LEU A 1 207 ? -18.559 -11.985 3.024 1.00 55.03 207 LEU A CA 1
ATOM 1753 C C . LEU A 1 207 ? -20.023 -12.420 2.854 1.00 55.03 207 LEU A C 1
ATOM 1755 O O . LEU A 1 207 ? -20.286 -13.373 2.116 1.00 55.03 207 LEU A O 1
ATOM 1759 N N . PRO A 1 208 ? -20.982 -11.776 3.540 1.00 51.53 208 PRO A N 1
ATOM 1760 C CA . PRO A 1 208 ? -22.376 -12.153 3.413 1.00 51.53 208 PRO A CA 1
ATOM 1761 C C . PRO A 1 208 ? -22.822 -11.995 1.953 1.00 51.53 208 PRO A C 1
ATOM 1763 O O . PRO A 1 208 ? -22.482 -11.022 1.273 1.00 51.53 208 PRO A O 1
ATOM 1766 N N . ASP A 1 209 ? -23.634 -12.949 1.497 1.00 49.00 209 ASP A N 1
ATOM 1767 C CA . ASP A 1 209 ? -24.117 -13.085 0.119 1.00 49.00 209 ASP A CA 1
ATOM 1768 C C . ASP A 1 209 ? -24.901 -11.895 -0.506 1.00 49.00 209 ASP A C 1
ATOM 1770 O O . ASP A 1 209 ? -25.154 -11.967 -1.711 1.00 49.00 209 ASP A O 1
ATOM 1774 N N . PRO A 1 210 ? -25.286 -10.767 0.151 1.00 50.72 210 PRO A N 1
ATOM 1775 C CA . PRO A 1 210 ? -25.933 -9.677 -0.587 1.00 50.72 210 PRO A CA 1
ATOM 1776 C C . PRO A 1 210 ? -24.968 -8.769 -1.366 1.00 50.72 210 PRO A C 1
ATOM 1778 O O . PRO A 1 210 ? -25.424 -8.025 -2.236 1.00 50.72 210 PRO A O 1
ATOM 1781 N N . LEU A 1 211 ? -23.659 -8.781 -1.081 1.00 47.53 211 LEU A N 1
ATOM 1782 C CA . LEU A 1 211 ? -22.731 -7.774 -1.629 1.00 47.53 211 LEU A CA 1
ATOM 1783 C C . LEU A 1 211 ? -22.457 -7.919 -3.138 1.00 47.53 211 LEU A C 1
ATOM 1785 O O . LEU A 1 211 ? -22.023 -6.961 -3.776 1.00 47.53 211 LEU A O 1
ATOM 1789 N N . PHE A 1 212 ? -22.790 -9.068 -3.733 1.00 43.12 212 PHE A N 1
ATOM 1790 C CA . PHE A 1 212 ? -22.607 -9.327 -5.166 1.00 43.12 212 PHE A CA 1
ATOM 1791 C C . PHE A 1 212 ? -23.878 -9.164 -6.015 1.00 43.12 212 PHE A C 1
ATOM 1793 O O . PHE A 1 212 ? -23.805 -9.286 -7.237 1.00 43.12 212 PHE A O 1
ATOM 1800 N N . VAL A 1 213 ? -25.043 -8.869 -5.420 1.00 41.09 213 VAL A N 1
ATOM 1801 C CA . VAL A 1 213 ? -26.325 -8.996 -6.146 1.00 41.09 213 VAL A CA 1
ATOM 1802 C C . VAL A 1 213 ? -26.831 -7.676 -6.752 1.00 41.09 213 VAL A C 1
ATOM 1804 O O . VAL A 1 213 ? -27.531 -7.709 -7.757 1.00 41.09 213 VAL A O 1
ATOM 1807 N N . ASN A 1 214 ? -26.424 -6.501 -6.256 1.00 39.66 214 ASN A N 1
ATOM 1808 C CA . ASN A 1 214 ? -27.062 -5.232 -6.660 1.00 39.66 214 ASN A CA 1
ATOM 1809 C C . ASN A 1 214 ? -26.314 -4.360 -7.689 1.00 39.66 214 ASN A C 1
ATOM 1811 O O . ASN A 1 214 ? -26.772 -3.256 -7.967 1.00 39.66 214 ASN A O 1
ATOM 1815 N N . ARG A 1 215 ? -25.213 -4.818 -8.307 1.00 43.41 215 ARG A N 1
ATOM 1816 C CA . ARG A 1 215 ? -24.565 -4.067 -9.414 1.00 43.41 215 ARG A CA 1
ATOM 1817 C C . ARG A 1 215 ? -24.820 -4.628 -10.818 1.00 43.41 215 ARG A C 1
ATOM 1819 O O . ARG A 1 215 ? -24.429 -3.992 -11.788 1.00 43.41 215 ARG A O 1
ATOM 1826 N N . LEU A 1 216 ? -25.498 -5.773 -10.949 1.00 42.09 216 LEU A N 1
ATOM 1827 C CA . LEU A 1 216 ? -25.812 -6.383 -12.255 1.00 42.09 216 LEU A CA 1
ATOM 1828 C C . LEU A 1 216 ? -27.314 -6.471 -12.572 1.00 42.09 216 LEU A C 1
ATOM 1830 O O . LEU A 1 216 ? -27.675 -6.895 -13.666 1.00 42.09 216 LEU A O 1
ATOM 1834 N N . SER A 1 217 ? -28.197 -6.035 -11.670 1.00 42.00 217 SER A N 1
ATOM 1835 C CA . SER A 1 217 ? -29.649 -6.037 -11.889 1.00 42.00 217 SER A CA 1
ATOM 1836 C C . SER A 1 217 ? -30.225 -4.622 -11.971 1.00 42.00 217 SER A C 1
ATOM 1838 O O . SER A 1 217 ? -31.081 -4.226 -11.184 1.00 42.00 217 SER A O 1
ATOM 1840 N N . SER A 1 218 ? -29.766 -3.861 -12.955 1.00 41.94 218 SER A N 1
ATOM 1841 C CA . SER A 1 218 ? -30.539 -2.760 -13.532 1.00 41.94 218 SER A CA 1
ATOM 1842 C C . SER A 1 218 ? -30.459 -2.843 -15.055 1.00 41.94 218 SER A C 1
ATOM 1844 O O . SER A 1 218 ? -29.868 -2.012 -15.733 1.00 41.94 218 SER A O 1
ATOM 1846 N N . GLN A 1 219 ? -31.082 -3.888 -15.596 1.00 42.44 219 GLN A N 1
ATOM 1847 C CA . GLN A 1 219 ? -31.761 -3.784 -16.887 1.00 42.44 219 GLN A CA 1
ATOM 1848 C C . GLN A 1 219 ? -33.269 -3.835 -16.621 1.00 42.44 219 GLN A C 1
ATOM 1850 O O . GLN A 1 219 ? -33.699 -4.488 -15.665 1.00 42.44 219 GLN A O 1
ATOM 1855 N N . PRO A 1 220 ? -34.071 -3.144 -17.438 1.00 46.59 220 PRO A N 1
ATOM 1856 C CA . PRO A 1 220 ? -34.676 -3.900 -18.532 1.00 46.59 220 PRO A CA 1
ATOM 1857 C C . PRO A 1 220 ? -34.783 -3.133 -19.861 1.00 46.59 220 PRO A C 1
ATOM 1859 O O . PRO A 1 220 ? -34.981 -1.923 -19.864 1.00 46.59 220 PRO A O 1
ATOM 1862 N N . GLU A 1 221 ? -34.686 -3.931 -20.931 1.00 39.69 221 GLU A N 1
ATOM 1863 C CA . GLU A 1 221 ? -35.232 -3.780 -22.301 1.00 39.69 221 GLU A CA 1
ATOM 1864 C C . GLU A 1 221 ? -34.992 -2.481 -23.091 1.00 39.69 221 GLU A C 1
ATOM 1866 O O . GLU A 1 221 ? -35.604 -1.432 -22.798 1.00 39.69 221 GLU A O 1
#

Radius of gyration: 23.31 Å; chains: 1; bounding box: 67×33×71 Å